Protein AF-A0A345HYT7-F1 (afdb_monomer_lite)

Structure (mmCIF, N/CA/C/O backbone):
data_AF-A0A345HYT7-F1
#
_entry.id   AF-A0A345HYT7-F1
#
loop_
_atom_site.group_PDB
_atom_site.id
_atom_site.type_symbol
_atom_site.label_atom_id
_atom_site.label_alt_id
_atom_site.label_comp_id
_atom_site.label_asym_id
_atom_site.label_entity_id
_atom_site.label_seq_id
_atom_site.pdbx_PDB_ins_code
_atom_site.Cartn_x
_atom_site.Cartn_y
_atom_site.Cartn_z
_atom_site.occupancy
_atom_site.B_iso_or_equiv
_atom_site.auth_seq_id
_atom_site.auth_comp_id
_atom_site.auth_asym_id
_atom_site.auth_atom_id
_atom_site.pdbx_PDB_model_num
ATOM 1 N N . MET A 1 1 ? -15.044 0.204 -13.301 1.00 95.31 1 MET A N 1
ATOM 2 C CA . MET A 1 1 ? -14.807 -0.965 -12.430 1.00 95.31 1 MET A CA 1
ATOM 3 C C . MET A 1 1 ? -15.277 -2.278 -13.053 1.00 95.31 1 MET A C 1
ATOM 5 O O . MET A 1 1 ? -14.409 -3.125 -13.195 1.00 95.31 1 MET A O 1
ATOM 9 N N . PRO A 1 2 ? -16.539 -2.472 -13.500 1.00 97.19 2 PRO A N 1
ATOM 10 C CA . PRO A 1 2 ? -16.932 -3.730 -14.156 1.00 97.19 2 PRO A CA 1
ATOM 11 C C . PRO A 1 2 ? -16.051 -4.083 -15.362 1.00 97.19 2 PRO A C 1
ATOM 13 O O . PRO A 1 2 ? -15.460 -5.154 -15.380 1.00 97.19 2 PRO A O 1
ATOM 16 N N . GLN A 1 3 ? -15.848 -3.124 -16.276 1.00 97.75 3 GLN A N 1
ATOM 17 C CA . GLN A 1 3 ? -14.935 -3.282 -17.414 1.00 97.75 3 GLN A CA 1
ATOM 18 C C . GLN A 1 3 ? -13.511 -3.654 -16.975 1.00 97.75 3 GLN A C 1
ATOM 20 O O . GLN A 1 3 ? -12.913 -4.546 -17.549 1.00 97.75 3 GLN A O 1
ATOM 25 N N . TRP A 1 4 ? -12.985 -3.036 -15.908 1.00 96.38 4 TRP A N 1
ATOM 26 C CA . TRP A 1 4 ? -11.648 -3.367 -15.397 1.00 96.38 4 TRP A CA 1
ATOM 27 C C . TRP A 1 4 ? -11.556 -4.836 -14.973 1.00 96.38 4 TRP A C 1
ATOM 29 O O . TRP A 1 4 ? -10.567 -5.495 -15.270 1.00 96.38 4 TRP A O 1
ATOM 39 N N . LYS A 1 5 ? -12.597 -5.360 -14.308 1.00 95.50 5 LYS A N 1
ATOM 40 C CA . LYS A 1 5 ? -12.654 -6.772 -13.917 1.00 95.50 5 LYS A CA 1
ATOM 41 C C . LYS A 1 5 ? -12.767 -7.692 -15.134 1.00 95.50 5 LYS A C 1
ATOM 43 O O . LYS A 1 5 ? -12.116 -8.731 -15.160 1.00 95.50 5 LYS A O 1
ATOM 48 N N . GLU A 1 6 ? -13.574 -7.318 -16.126 1.00 97.12 6 GLU A N 1
ATOM 49 C CA . GLU A 1 6 ? -13.705 -8.049 -17.396 1.00 97.12 6 GLU A CA 1
ATOM 50 C C . GLU A 1 6 ? -12.383 -8.091 -18.176 1.00 97.12 6 GLU A C 1
ATOM 52 O O . GLU A 1 6 ? -12.043 -9.129 -18.741 1.00 97.12 6 GLU A O 1
ATOM 57 N N . ASP A 1 7 ? -11.602 -7.011 -18.116 1.00 96.44 7 ASP A N 1
ATOM 58 C CA . ASP A 1 7 ? -10.271 -6.898 -18.725 1.00 96.44 7 ASP A CA 1
ATOM 59 C C . ASP A 1 7 ? -9.169 -7.607 -17.912 1.00 96.44 7 ASP A C 1
ATOM 61 O O . ASP A 1 7 ? -8.007 -7.629 -18.320 1.00 96.44 7 ASP A O 1
ATOM 65 N N . GLY A 1 8 ? -9.520 -8.220 -16.775 1.00 94.94 8 GLY A N 1
ATOM 66 C CA . GLY A 1 8 ? -8.617 -9.043 -15.971 1.00 94.94 8 GLY A CA 1
ATOM 67 C C . GLY A 1 8 ? -7.893 -8.315 -14.838 1.00 94.94 8 GLY A C 1
ATOM 68 O O . GLY A 1 8 ? -6.964 -8.880 -14.266 1.00 94.94 8 GLY A O 1
ATOM 69 N N . LEU A 1 9 ? -8.297 -7.091 -14.476 1.00 96.19 9 LEU A N 1
ATOM 70 C CA . LEU A 1 9 ? -7.781 -6.427 -13.279 1.00 96.19 9 LEU A CA 1
ATOM 71 C C . LEU A 1 9 ? -8.316 -7.123 -12.019 1.00 96.19 9 LEU A C 1
ATOM 73 O O . LEU A 1 9 ? -9.527 -7.248 -11.834 1.00 96.19 9 LEU A O 1
ATOM 77 N N . ASP A 1 10 ? -7.419 -7.534 -11.123 1.00 96.25 10 ASP A N 1
ATOM 78 C CA . ASP A 1 10 ? -7.789 -8.184 -9.858 1.00 96.25 10 ASP A CA 1
ATOM 79 C C . ASP A 1 10 ? -7.725 -7.258 -8.644 1.00 96.25 10 ASP A C 1
ATOM 81 O O . ASP A 1 10 ? -8.486 -7.446 -7.690 1.00 96.25 10 ASP A O 1
ATOM 85 N N . ALA A 1 11 ? -6.841 -6.261 -8.673 1.00 97.69 11 ALA A N 1
ATOM 86 C CA . ALA A 1 11 ? -6.605 -5.357 -7.560 1.00 97.69 11 ALA A CA 1
ATOM 87 C C . ALA A 1 11 ? -6.246 -3.943 -8.030 1.00 97.69 11 ALA A C 1
ATOM 89 O O . ALA A 1 11 ? -5.753 -3.765 -9.143 1.00 97.69 11 ALA A O 1
ATOM 90 N N . PHE A 1 12 ? -6.457 -2.951 -7.166 1.00 97.88 12 PHE A N 1
ATOM 91 C CA . PHE A 1 12 ? -5.951 -1.589 -7.343 1.00 97.88 12 PHE A CA 1
ATOM 92 C C . PHE A 1 12 ? -5.638 -0.941 -5.992 1.00 97.88 12 PHE A C 1
ATOM 94 O O . PHE A 1 12 ? -6.240 -1.290 -4.971 1.00 97.88 12 PHE A O 1
ATOM 101 N N . THR A 1 13 ? -4.718 0.022 -5.994 1.00 97.12 13 THR A N 1
ATOM 102 C CA . THR A 1 13 ? -4.409 0.835 -4.815 1.00 97.12 13 THR A CA 1
ATOM 103 C C . THR A 1 13 ? -5.327 2.050 -4.749 1.00 97.12 13 THR A C 1
ATOM 105 O O . THR A 1 13 ? -5.598 2.705 -5.757 1.00 97.12 13 THR A O 1
ATOM 108 N N . LEU A 1 14 ? -5.825 2.348 -3.553 1.00 97.12 14 LEU A N 1
ATOM 109 C CA . LEU A 1 14 ? -6.638 3.521 -3.262 1.00 97.12 14 LEU A CA 1
ATOM 110 C C . LEU A 1 14 ? -6.055 4.226 -2.040 1.00 97.12 14 LEU A C 1
ATOM 112 O O . LEU A 1 14 ? -6.037 3.656 -0.954 1.00 97.12 14 LEU A O 1
ATOM 116 N N . GLY A 1 15 ? -5.611 5.468 -2.210 1.00 96.12 15 GLY A N 1
ATOM 117 C CA . GLY A 1 15 ? -5.107 6.281 -1.107 1.00 96.12 15 GLY A CA 1
ATOM 118 C C . GLY A 1 15 ? -6.234 6.866 -0.253 1.00 96.12 15 GLY A C 1
ATOM 119 O O . GLY A 1 15 ? -7.186 7.455 -0.775 1.00 96.12 15 GLY A O 1
ATOM 120 N N . VAL A 1 16 ? -6.119 6.727 1.068 1.00 97.56 16 VAL A N 1
ATOM 121 C CA . VAL A 1 16 ? -6.886 7.507 2.045 1.00 97.56 16 VAL A CA 1
ATOM 122 C C . VAL A 1 16 ? -6.350 8.929 2.040 1.00 97.56 16 VAL A C 1
ATOM 124 O O . VAL A 1 16 ? -7.102 9.859 1.761 1.00 97.56 16 VAL A O 1
ATOM 127 N N . GLN A 1 17 ? -5.048 9.083 2.287 1.00 95.00 17 GLN A N 1
ATOM 128 C CA . GLN A 1 17 ? -4.304 10.266 1.871 1.00 95.00 17 GLN A CA 1
ATOM 129 C C . GLN A 1 17 ? -3.932 10.138 0.399 1.00 95.00 17 GLN A C 1
ATOM 131 O O . GLN A 1 17 ? -3.780 9.032 -0.111 1.00 95.00 17 GLN A O 1
ATOM 136 N N . GLY A 1 18 ? -3.771 11.263 -0.289 1.00 87.31 18 GLY A N 1
ATOM 137 C CA . GLY A 1 18 ? -3.299 11.241 -1.669 1.00 87.31 18 GLY A CA 1
ATOM 138 C C . GLY A 1 18 ? -2.118 12.163 -1.917 1.00 87.31 18 GLY A C 1
ATOM 139 O O . GLY A 1 18 ? -1.804 13.052 -1.124 1.00 87.31 18 GLY A O 1
ATOM 140 N N . GLY A 1 19 ? -1.474 11.921 -3.052 1.00 85.69 19 GLY A N 1
ATOM 141 C CA . GLY A 1 19 ? -0.317 12.666 -3.516 1.00 85.69 19 GLY A CA 1
ATOM 142 C C . GLY A 1 19 ? -0.646 13.755 -4.524 1.00 85.69 19 GLY A C 1
ATOM 143 O O . GLY A 1 19 ? -1.746 14.318 -4.558 1.00 85.69 19 GLY A O 1
ATOM 144 N N . SER A 1 20 ? 0.349 14.026 -5.361 1.00 86.81 20 SER A N 1
ATOM 145 C CA . SER A 1 20 ? 0.274 15.043 -6.398 1.00 86.81 20 SER A CA 1
ATOM 146 C C . SER A 1 20 ? -0.738 14.648 -7.473 1.00 86.81 20 SER A C 1
ATOM 148 O O . SER A 1 20 ? -0.670 13.536 -7.998 1.00 86.81 20 SER A O 1
ATOM 150 N N . PRO A 1 21 ? -1.630 15.563 -7.888 1.00 84.94 21 PRO A N 1
ATOM 151 C CA . PRO A 1 21 ? -2.487 15.347 -9.049 1.00 84.94 21 PRO A CA 1
ATOM 152 C C . PRO A 1 21 ? -1.722 15.455 -10.383 1.00 84.94 21 PRO A C 1
ATOM 154 O O . PRO A 1 21 ? -2.334 15.351 -11.441 1.00 84.94 21 PRO A O 1
ATOM 157 N N . GLN A 1 22 ? -0.411 15.721 -10.348 1.00 84.44 22 GLN A N 1
ATOM 158 C CA . GLN A 1 22 ? 0.449 15.939 -11.515 1.00 84.44 22 GLN A CA 1
ATOM 159 C C . GLN A 1 22 ? 1.437 14.783 -11.754 1.00 84.44 22 GLN A C 1
ATOM 161 O O . GLN A 1 22 ? 2.402 14.956 -12.495 1.00 84.44 22 GLN A O 1
ATOM 166 N N . GLY A 1 23 ? 1.236 13.632 -11.108 1.00 84.12 23 GLY A N 1
ATOM 167 C CA . GLY A 1 23 ? 2.180 12.518 -11.164 1.00 84.12 23 GLY A CA 1
ATOM 168 C C . GLY A 1 23 ? 3.431 12.790 -10.334 1.00 84.12 23 GLY A C 1
ATOM 169 O O . GLY A 1 23 ? 3.356 13.383 -9.253 1.00 84.12 23 GLY A O 1
ATOM 170 N N . TYR A 1 24 ? 4.600 12.384 -10.836 1.00 84.81 24 TYR A N 1
ATOM 171 C CA . TYR A 1 24 ? 5.872 12.601 -10.143 1.00 84.81 24 TYR A CA 1
ATOM 172 C C . TYR A 1 24 ? 6.107 14.087 -9.855 1.00 84.81 24 TYR A C 1
ATOM 174 O O . TYR A 1 24 ? 6.236 14.910 -10.759 1.00 84.81 24 TYR A O 1
ATOM 182 N N . SER A 1 25 ? 6.160 14.440 -8.572 1.00 83.00 25 SER A N 1
ATOM 183 C CA . SER A 1 25 ? 6.310 15.821 -8.110 1.00 83.00 25 SER A CA 1
ATOM 184 C C . SER A 1 25 ? 7.269 15.887 -6.933 1.00 83.00 25 SER A C 1
ATOM 186 O O . SER A 1 25 ? 7.184 15.077 -6.013 1.00 83.00 25 SER A O 1
ATOM 188 N N . VAL A 1 26 ? 8.166 16.874 -6.966 1.00 79.19 26 VAL A N 1
ATOM 189 C CA . VAL A 1 26 ? 9.104 17.142 -5.864 1.00 79.19 26 VAL A CA 1
ATOM 190 C C . VAL A 1 26 ? 8.383 17.834 -4.709 1.00 79.19 26 VAL A C 1
ATOM 192 O O . VAL A 1 26 ? 8.520 17.432 -3.559 1.00 79.19 26 VAL A O 1
ATOM 195 N N . GLU A 1 27 ? 7.586 18.854 -5.025 1.00 81.75 27 GLU A N 1
ATOM 196 C CA . GLU A 1 27 ? 6.800 19.608 -4.050 1.00 81.75 27 GLU A CA 1
ATOM 197 C C . GLU A 1 27 ? 5.388 19.027 -3.932 1.00 81.75 27 GLU A C 1
ATOM 199 O O . GLU A 1 27 ? 4.783 18.641 -4.931 1.00 81.75 27 GLU A O 1
ATOM 204 N N . GLN A 1 28 ? 4.845 19.005 -2.713 1.00 85.88 28 GLN A N 1
ATOM 205 C CA . GLN A 1 28 ? 3.499 18.497 -2.410 1.00 85.88 28 GLN A CA 1
ATOM 206 C C . GLN A 1 28 ? 2.669 19.548 -1.640 1.00 85.88 28 GLN A C 1
ATOM 208 O O . GLN A 1 28 ? 2.291 19.319 -0.489 1.00 85.88 28 GLN A O 1
ATOM 213 N N . PRO A 1 29 ? 2.382 20.730 -2.226 1.00 88.00 29 PRO A N 1
ATOM 214 C CA . PRO A 1 29 ? 1.645 21.793 -1.534 1.00 88.00 29 PRO A CA 1
ATOM 215 C C . PRO A 1 29 ? 0.157 21.469 -1.329 1.00 88.00 29 PRO A C 1
ATOM 217 O O . PRO A 1 29 ? -0.520 22.148 -0.556 1.00 88.00 29 PRO A O 1
ATOM 220 N N . TRP A 1 30 ? -0.374 20.464 -2.030 1.00 90.00 30 TRP A N 1
ATOM 221 C CA . TRP A 1 30 ? -1.788 20.108 -1.977 1.00 90.00 30 TRP A CA 1
ATOM 222 C C . TRP A 1 30 ? -2.175 19.535 -0.616 1.00 90.00 30 TRP A C 1
ATOM 224 O O . TRP A 1 30 ? -1.443 18.743 -0.021 1.00 90.00 30 TRP A O 1
ATOM 234 N N . ASP A 1 31 ? -3.349 19.939 -0.134 1.00 90.00 31 ASP A N 1
ATOM 235 C CA . ASP A 1 31 ? -3.969 19.347 1.045 1.00 90.00 31 ASP A CA 1
ATOM 236 C C . ASP A 1 31 ? -4.891 18.203 0.625 1.00 90.00 31 ASP A C 1
ATOM 238 O O . ASP A 1 31 ? -5.985 18.413 0.096 1.00 90.00 31 ASP A O 1
ATOM 242 N N . ASN A 1 32 ? -4.404 16.988 0.850 1.00 88.75 32 ASN A N 1
ATOM 243 C CA . ASN A 1 32 ? -5.095 15.739 0.575 1.00 88.75 32 ASN A CA 1
ATOM 244 C C . ASN A 1 32 ? -4.990 14.821 1.806 1.00 88.75 32 ASN A C 1
ATOM 246 O O . ASN A 1 32 ? -4.622 13.649 1.721 1.00 88.75 32 ASN A O 1
ATOM 250 N N . ALA A 1 33 ? -5.217 15.410 2.987 1.00 78.75 33 ALA A N 1
ATOM 251 C CA . ALA A 1 33 ? -4.783 14.832 4.254 1.00 78.75 33 ALA A CA 1
ATOM 252 C C . ALA A 1 33 ? -5.742 13.816 4.876 1.00 78.75 33 ALA A C 1
ATOM 254 O O . ALA A 1 33 ? -5.307 13.106 5.782 1.00 78.75 33 ALA A O 1
ATOM 255 N N . ALA A 1 34 ? -7.007 13.765 4.429 1.00 93.56 34 ALA A N 1
ATOM 256 C CA . ALA A 1 34 ? -8.120 12.896 4.862 1.00 93.56 34 ALA A CA 1
ATOM 257 C C . ALA A 1 34 ? -8.457 12.827 6.368 1.00 93.56 34 ALA A C 1
ATOM 259 O O . ALA A 1 34 ? -9.578 12.459 6.736 1.00 93.56 34 ALA A O 1
ATOM 260 N N . PHE A 1 35 ? -7.535 13.232 7.234 1.00 98.00 35 PHE A N 1
ATOM 261 C CA . PHE A 1 35 ? -7.565 13.168 8.681 1.00 98.00 35 PHE A CA 1
ATOM 262 C C . PHE A 1 35 ? -7.510 14.573 9.284 1.00 98.00 35 PHE A C 1
ATOM 264 O O . PHE A 1 35 ? -6.909 15.489 8.722 1.00 98.00 35 PHE A O 1
ATOM 271 N N . THR A 1 36 ? -8.093 14.744 10.469 1.00 97.88 36 THR A N 1
ATOM 272 C CA . THR A 1 36 ? -7.807 15.919 11.306 1.00 97.88 36 THR A CA 1
ATOM 273 C C . THR A 1 36 ? -6.382 15.839 11.873 1.00 97.88 36 THR A C 1
ATOM 275 O O . THR A 1 36 ? -5.795 14.753 11.880 1.00 97.88 36 THR A O 1
ATOM 278 N N . PRO A 1 37 ? -5.824 16.930 12.434 1.00 98.12 37 PRO A N 1
ATOM 279 C CA . PRO A 1 37 ? -4.513 16.884 13.091 1.00 98.12 37 PRO A CA 1
ATOM 280 C C . PRO A 1 37 ? -4.404 15.844 14.217 1.00 98.12 37 PRO A C 1
ATOM 282 O O . PRO A 1 37 ? -3.316 15.362 14.517 1.00 98.12 37 PRO A O 1
ATOM 285 N N . GLU A 1 38 ? -5.526 15.478 14.839 1.00 98.56 38 GLU A N 1
ATOM 286 C CA . GLU A 1 38 ? -5.640 14.436 15.865 1.00 98.56 38 GLU A CA 1
ATOM 287 C C . GLU A 1 38 ? -5.826 13.023 15.290 1.00 98.56 38 GLU A C 1
ATOM 289 O O . GLU A 1 38 ? -6.064 12.094 16.060 1.00 98.56 38 GLU A O 1
ATOM 294 N N . GLY A 1 39 ? -5.779 12.850 13.967 1.00 98.31 39 GLY A N 1
ATOM 295 C CA . GLY A 1 39 ? -5.904 11.555 13.301 1.00 98.31 39 GLY A CA 1
ATOM 296 C C . GLY A 1 39 ? -7.336 11.057 13.107 1.00 98.31 39 GLY A C 1
ATOM 297 O O . GLY A 1 39 ? -7.534 9.872 12.864 1.00 98.31 39 GLY A O 1
ATOM 298 N N . ALA A 1 40 ? -8.359 11.907 13.237 1.00 98.50 40 ALA A N 1
ATOM 299 C CA . ALA A 1 40 ? -9.736 11.482 12.977 1.00 98.50 40 ALA A CA 1
ATOM 300 C C . ALA A 1 40 ? -10.022 11.464 11.468 1.00 98.50 40 ALA A C 1
ATOM 302 O O . ALA A 1 40 ? -9.857 12.493 10.818 1.00 98.50 40 ALA A O 1
ATOM 303 N N . LEU A 1 41 ? -10.484 10.334 10.915 1.00 98.00 41 LEU A N 1
ATOM 304 C CA . LEU A 1 41 ? -10.889 10.248 9.504 1.00 98.00 41 LEU A CA 1
ATOM 305 C C . LEU A 1 41 ? -12.113 11.136 9.253 1.00 98.00 41 LEU A C 1
ATOM 307 O O . LEU A 1 41 ? -13.155 10.969 9.891 1.00 98.00 41 LEU A O 1
ATOM 311 N N . THR A 1 42 ? -11.996 12.070 8.314 1.00 96.69 42 THR A N 1
ATOM 312 C CA . THR A 1 42 ? -13.069 13.021 8.002 1.00 96.69 42 THR A CA 1
ATOM 313 C C . THR A 1 42 ? -14.242 12.340 7.289 1.00 96.69 42 THR A C 1
ATOM 315 O O . THR A 1 42 ? -14.058 11.435 6.472 1.00 96.69 42 THR A O 1
ATOM 318 N N . ALA A 1 43 ? -15.469 12.791 7.574 1.00 96.06 43 ALA A N 1
ATOM 319 C CA . ALA A 1 43 ? -16.684 12.219 6.987 1.00 96.06 43 ALA A CA 1
ATOM 320 C C . ALA A 1 43 ? -16.700 12.325 5.453 1.00 96.06 43 ALA A C 1
ATOM 322 O O . ALA A 1 43 ? -17.005 11.351 4.776 1.00 96.06 43 ALA A O 1
AT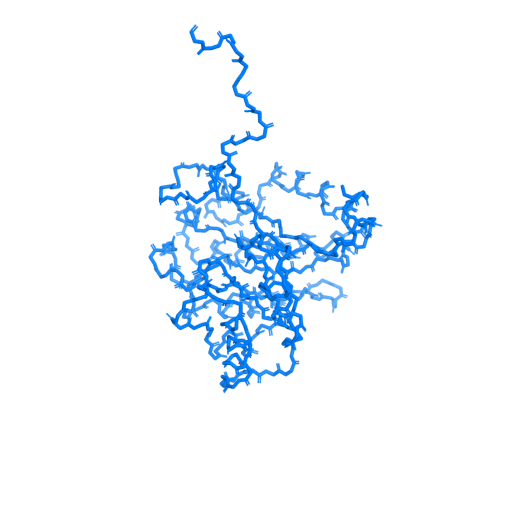OM 323 N N . ALA A 1 44 ? -16.276 13.467 4.902 1.00 93.94 44 ALA A N 1
ATOM 324 C CA . ALA A 1 44 ? -16.255 13.688 3.457 1.00 93.94 44 ALA A CA 1
ATOM 325 C C . ALA A 1 44 ? -15.338 12.699 2.709 1.00 93.94 44 ALA A C 1
ATOM 327 O O . ALA A 1 44 ? -15.718 12.182 1.658 1.00 93.94 44 ALA A O 1
ATOM 328 N N . TYR A 1 45 ? -14.149 12.399 3.251 1.00 94.31 45 TYR A N 1
ATOM 329 C CA . TYR A 1 45 ? -13.266 11.386 2.662 1.00 94.31 45 TYR A CA 1
ATOM 330 C C . TYR A 1 45 ? -13.850 9.987 2.817 1.00 94.31 45 TYR A C 1
ATOM 332 O O . TYR A 1 45 ? -13.876 9.232 1.848 1.00 94.31 45 TYR A O 1
ATOM 340 N N . ARG A 1 46 ? -14.382 9.664 4.002 1.00 95.50 46 ARG A N 1
ATOM 341 C CA . ARG A 1 46 ? -15.031 8.375 4.261 1.00 95.50 46 ARG A CA 1
ATOM 342 C C . ARG A 1 46 ? -16.142 8.092 3.246 1.00 95.50 46 ARG A C 1
ATOM 344 O O . ARG A 1 46 ? -16.082 7.076 2.568 1.00 95.50 46 ARG A O 1
ATOM 351 N N . GLU A 1 47 ? -17.087 9.015 3.078 1.00 96.44 47 GLU A N 1
ATOM 352 C CA . GLU A 1 47 ? -18.225 8.874 2.155 1.00 96.44 47 GLU A CA 1
ATOM 353 C C . GLU A 1 47 ? -17.799 8.763 0.683 1.00 96.44 47 GLU A C 1
ATOM 355 O O . GLU A 1 47 ? -18.457 8.096 -0.119 1.00 96.44 47 GLU A O 1
ATOM 360 N N . ARG A 1 48 ? -16.706 9.432 0.293 1.00 96.06 48 ARG A N 1
ATOM 361 C CA . ARG A 1 48 ? -16.167 9.335 -1.070 1.00 96.06 48 ARG A CA 1
ATOM 362 C C . ARG A 1 48 ? -15.532 7.969 -1.322 1.00 96.06 48 ARG A C 1
ATOM 364 O O . ARG A 1 48 ? -15.798 7.371 -2.362 1.00 96.06 48 ARG A O 1
ATOM 371 N N . LEU A 1 49 ? -14.687 7.511 -0.401 1.00 97.69 49 LEU A N 1
ATOM 372 C CA . LEU A 1 49 ? -13.959 6.249 -0.520 1.00 97.69 49 LEU A CA 1
ATOM 373 C C . LEU A 1 49 ? -14.906 5.046 -0.405 1.00 97.69 49 LEU A C 1
ATOM 375 O O . LEU A 1 49 ? -14.748 4.083 -1.149 1.00 97.69 49 LEU A O 1
ATOM 379 N N . GLU A 1 50 ? -15.932 5.135 0.446 1.00 98.00 50 GLU A N 1
ATOM 380 C CA . GLU A 1 50 ? -16.965 4.108 0.634 1.00 98.00 50 GLU A CA 1
ATOM 381 C C . GLU A 1 50 ? -17.594 3.671 -0.689 1.00 98.00 50 GLU A C 1
ATOM 383 O O . GLU A 1 50 ? -17.606 2.485 -0.994 1.00 98.00 50 GLU A O 1
ATOM 388 N N . LYS A 1 51 ? -17.984 4.620 -1.547 1.00 98.19 51 LYS A N 1
ATOM 389 C CA . LYS A 1 51 ? -18.583 4.321 -2.861 1.00 98.19 51 LYS A CA 1
ATOM 390 C C . LYS A 1 51 ? -17.677 3.479 -3.761 1.00 98.19 51 LYS A C 1
ATOM 392 O O . LYS A 1 51 ? -18.164 2.680 -4.555 1.00 98.19 51 LYS A O 1
ATOM 397 N N . ILE A 1 52 ? -16.365 3.700 -3.677 1.00 98.38 52 ILE A N 1
ATOM 398 C CA . ILE A 1 52 ? -15.375 2.980 -4.483 1.00 98.38 52 ILE A CA 1
ATOM 399 C C . ILE A 1 52 ? -15.174 1.580 -3.904 1.00 98.38 52 ILE A C 1
ATOM 401 O O . ILE A 1 52 ? -15.198 0.600 -4.646 1.00 98.38 52 ILE A O 1
ATOM 405 N N . ILE A 1 53 ? -15.008 1.486 -2.582 1.00 98.62 53 ILE A N 1
ATOM 406 C CA . ILE A 1 53 ? -14.731 0.221 -1.899 1.00 98.62 53 ILE A CA 1
ATOM 407 C C . ILE A 1 53 ? -15.954 -0.705 -1.932 1.00 98.62 53 ILE A C 1
ATOM 409 O O . ILE A 1 53 ? -15.790 -1.893 -2.181 1.00 98.62 53 ILE A O 1
ATOM 413 N N . GLU A 1 54 ? -17.172 -0.185 -1.753 1.00 98.31 54 GLU A N 1
ATOM 414 C CA . GLU A 1 54 ? -18.409 -0.973 -1.846 1.00 98.31 54 GLU A CA 1
ATOM 415 C C . GLU A 1 54 ? -18.578 -1.615 -3.224 1.00 98.31 54 GLU A C 1
ATOM 417 O O . GLU A 1 54 ? -18.902 -2.799 -3.323 1.00 98.31 54 GLU A O 1
ATOM 422 N N . GLU A 1 55 ? -18.335 -0.857 -4.295 1.00 98.19 55 G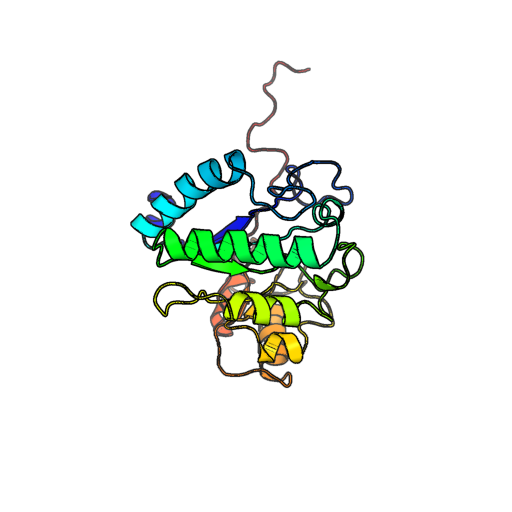LU A N 1
ATOM 423 C CA . GLU A 1 55 ? -18.446 -1.390 -5.651 1.00 98.19 55 GLU A CA 1
ATOM 424 C C . GLU A 1 55 ? -17.314 -2.375 -5.969 1.00 98.19 55 GLU A C 1
ATOM 426 O O . GLU A 1 55 ? -17.558 -3.404 -6.601 1.00 98.19 55 GLU A O 1
ATOM 431 N N . ALA A 1 56 ? -16.092 -2.110 -5.497 1.00 98.50 56 ALA A N 1
ATOM 432 C CA . ALA A 1 56 ? -14.981 -3.048 -5.623 1.00 98.50 56 ALA A CA 1
ATOM 433 C C . ALA A 1 56 ? -15.277 -4.372 -4.898 1.00 98.50 56 ALA A C 1
ATOM 435 O O . ALA A 1 56 ? -15.142 -5.439 -5.498 1.00 98.50 56 ALA A O 1
ATOM 436 N N . ASP A 1 57 ? -15.769 -4.310 -3.658 1.00 98.06 57 ASP A N 1
ATOM 437 C CA . ASP A 1 57 ? -16.137 -5.482 -2.861 1.00 98.06 57 ASP A CA 1
ATOM 438 C C . ASP A 1 57 ? -17.267 -6.279 -3.529 1.00 98.06 57 ASP A C 1
ATOM 440 O O . ASP A 1 57 ? -17.158 -7.497 -3.673 1.00 98.06 57 ASP A O 1
ATOM 444 N N . ARG A 1 58 ? -18.301 -5.598 -4.052 1.00 97.62 58 ARG A N 1
ATOM 445 C CA . ARG A 1 58 ? -19.395 -6.228 -4.814 1.00 97.62 58 ARG A CA 1
ATOM 446 C C . ARG A 1 58 ? -18.896 -6.979 -6.054 1.00 97.62 58 ARG A C 1
ATOM 448 O O . ARG A 1 58 ? -19.475 -8.000 -6.425 1.00 97.62 58 ARG A O 1
ATOM 455 N N . LEU A 1 59 ? -17.860 -6.461 -6.712 1.00 97.94 59 LEU A N 1
ATOM 456 C CA . LEU A 1 59 ? -17.250 -7.048 -7.909 1.00 97.94 59 LEU A CA 1
ATOM 457 C C . LEU A 1 59 ? -16.151 -8.079 -7.595 1.00 97.94 59 LEU A C 1
ATOM 459 O O . LEU A 1 59 ? -15.650 -8.723 -8.518 1.00 97.94 59 LEU A O 1
ATOM 463 N N . GLY A 1 60 ? -15.759 -8.240 -6.327 1.00 97.38 60 GLY A N 1
ATOM 464 C CA . GLY A 1 60 ? -14.624 -9.077 -5.937 1.00 97.38 60 GLY A CA 1
ATOM 465 C C . GLY A 1 60 ? -13.268 -8.523 -6.396 1.00 97.38 60 GLY A C 1
ATOM 466 O O . GLY A 1 60 ? -12.337 -9.299 -6.622 1.00 97.38 60 GLY A O 1
ATOM 467 N N . LEU A 1 61 ? -13.165 -7.204 -6.586 1.00 98.38 61 LEU A N 1
ATOM 468 C CA . LEU A 1 61 ? -11.902 -6.497 -6.801 1.00 98.38 61 LEU A CA 1
ATOM 469 C C . LEU A 1 61 ? -11.234 -6.233 -5.452 1.00 98.38 61 LEU A C 1
ATOM 471 O O . LEU A 1 61 ? -11.883 -5.770 -4.514 1.00 98.38 61 LEU A O 1
ATOM 475 N N . VAL A 1 62 ? -9.933 -6.498 -5.361 1.00 98.56 62 VAL A N 1
ATOM 476 C CA . VAL A 1 62 ? -9.159 -6.235 -4.146 1.00 98.56 62 VAL A CA 1
ATOM 477 C C . VAL A 1 62 ? -8.723 -4.772 -4.107 1.00 98.56 62 VAL A C 1
ATOM 479 O O . VAL A 1 62 ? -8.041 -4.292 -5.009 1.00 98.56 62 VAL A O 1
ATOM 482 N N . VAL A 1 63 ? -9.072 -4.066 -3.036 1.00 98.75 63 VAL A N 1
ATOM 483 C CA . VAL A 1 63 ? -8.576 -2.713 -2.764 1.00 98.75 63 VAL A CA 1
ATOM 484 C C . VAL A 1 63 ? -7.372 -2.804 -1.834 1.00 98.75 63 VAL A C 1
ATOM 486 O O . VAL A 1 63 ? -7.494 -3.309 -0.717 1.00 98.75 63 VAL A O 1
ATOM 489 N N . ILE A 1 64 ? -6.222 -2.297 -2.270 1.00 98.75 64 ILE A N 1
ATOM 490 C CA . ILE A 1 64 ? -5.071 -2.033 -1.400 1.00 98.75 64 ILE A CA 1
ATOM 491 C C . ILE A 1 64 ? -5.258 -0.607 -0.883 1.00 98.75 64 ILE A C 1
ATOM 493 O O . ILE A 1 64 ? -5.060 0.362 -1.611 1.00 98.75 64 ILE A O 1
ATOM 497 N N . LEU A 1 65 ? -5.767 -0.476 0.339 1.00 98.69 65 LEU A N 1
ATOM 498 C CA . LEU A 1 65 ? -6.085 0.818 0.929 1.00 98.69 65 LEU A CA 1
ATOM 499 C C . LEU A 1 65 ? -4.828 1.384 1.603 1.00 98.69 65 LEU A C 1
ATOM 501 O O . LEU A 1 65 ? -4.477 0.949 2.703 1.00 98.69 65 LEU A O 1
ATOM 505 N N . ASP A 1 66 ? -4.169 2.326 0.928 1.00 98.12 66 ASP A N 1
ATOM 506 C CA . ASP A 1 66 ? -2.987 3.045 1.418 1.00 98.12 66 ASP A CA 1
ATOM 507 C C . ASP A 1 66 ? -3.400 4.157 2.385 1.00 98.12 66 ASP A C 1
ATOM 509 O O . ASP A 1 66 ? -4.235 5.003 2.063 1.00 98.12 66 ASP A O 1
ATOM 513 N N . ILE A 1 67 ? -2.872 4.139 3.609 1.00 98.50 67 ILE A N 1
ATOM 514 C CA . ILE A 1 67 ? -3.306 5.062 4.663 1.00 98.50 67 ILE A CA 1
ATOM 515 C C . ILE A 1 67 ? -2.549 6.388 4.590 1.00 98.50 67 ILE A C 1
ATOM 517 O O . ILE A 1 67 ? -3.187 7.444 4.676 1.00 98.50 67 ILE A O 1
ATOM 521 N N . PHE A 1 68 ? -1.217 6.349 4.482 1.00 97.75 68 PHE A N 1
ATOM 522 C CA . PHE A 1 68 ? -0.379 7.542 4.577 1.00 97.75 68 PHE A CA 1
ATOM 523 C C . PHE A 1 68 ? 0.453 7.789 3.331 1.00 97.75 68 PHE A C 1
ATOM 525 O O . PHE A 1 68 ? 1.312 6.992 2.963 1.00 97.75 68 PHE A O 1
ATOM 532 N N . TYR A 1 69 ? 0.336 9.004 2.810 1.00 94.81 69 TYR A N 1
ATOM 533 C CA . TYR A 1 69 ? 1.112 9.456 1.669 1.00 94.81 69 TYR A CA 1
ATOM 534 C C . TYR A 1 69 ? 2.137 10.510 2.100 1.00 94.81 69 TYR A C 1
ATOM 536 O O . TYR A 1 69 ? 1.857 11.388 2.930 1.00 94.81 69 TYR A O 1
ATOM 544 N N . HIS A 1 70 ? 3.349 10.435 1.558 1.00 90.81 70 HIS A N 1
ATOM 545 C CA . HIS A 1 70 ? 4.391 11.401 1.880 1.00 90.81 70 HIS A CA 1
ATOM 546 C C . HIS A 1 70 ? 4.001 12.826 1.453 1.00 90.81 70 HIS A C 1
ATOM 548 O O . HIS A 1 70 ? 3.335 13.046 0.445 1.00 90.81 70 HIS A O 1
ATOM 554 N N . GLY A 1 71 ? 4.382 13.832 2.242 1.00 90.38 71 GLY A N 1
ATOM 555 C CA . GLY A 1 71 ? 3.911 15.207 2.031 1.00 90.38 71 GLY A CA 1
ATOM 556 C C . GLY A 1 71 ? 2.513 15.491 2.598 1.00 90.38 71 GLY A C 1
ATOM 557 O O . GLY A 1 71 ? 2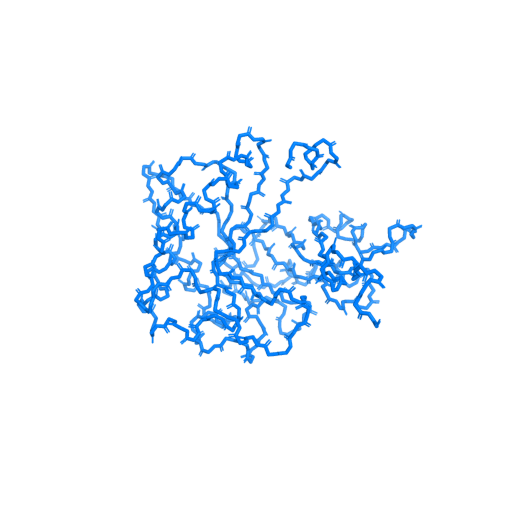.099 16.649 2.613 1.00 90.38 71 GLY A O 1
ATOM 558 N N . GLN A 1 72 ? 1.811 14.491 3.144 1.00 94.00 72 GLN A N 1
ATOM 559 C CA . GLN A 1 72 ? 0.576 14.687 3.916 1.00 94.00 72 GLN A CA 1
ATOM 560 C C . GLN A 1 72 ? 0.773 14.483 5.426 1.00 94.00 72 GLN A C 1
ATOM 562 O O . GLN A 1 72 ? 0.075 15.105 6.229 1.00 94.00 72 GLN A O 1
ATOM 567 N N . ASP A 1 73 ? 1.754 13.672 5.827 1.00 93.88 73 ASP A N 1
ATOM 568 C CA . ASP A 1 73 ? 1.979 13.244 7.213 1.00 93.88 73 ASP A CA 1
ATOM 569 C C . ASP A 1 73 ? 2.264 14.392 8.196 1.00 93.88 73 ASP A C 1
ATOM 571 O O . ASP A 1 73 ? 1.826 14.337 9.343 1.00 93.88 73 ASP A O 1
ATOM 575 N N . HIS A 1 74 ? 2.919 15.467 7.748 1.00 93.62 74 HIS A N 1
ATOM 576 C CA . HIS A 1 74 ? 3.229 16.640 8.579 1.00 93.62 74 HIS A CA 1
ATOM 577 C C . HIS A 1 74 ? 1.990 17.358 9.145 1.00 93.62 74 HIS A C 1
ATOM 579 O O . HIS A 1 74 ? 2.109 18.188 10.047 1.00 93.62 74 HIS A O 1
ATOM 585 N N . ARG A 1 75 ? 0.797 17.060 8.616 1.00 95.50 75 ARG A N 1
ATOM 586 C CA . ARG A 1 75 ? -0.482 17.590 9.109 1.00 95.50 75 ARG A CA 1
ATOM 587 C C . ARG A 1 75 ? -0.993 16.839 10.340 1.00 95.50 75 ARG A C 1
ATOM 589 O O . ARG A 1 75 ? -1.806 17.387 11.085 1.00 95.50 75 ARG A O 1
ATOM 596 N N . LEU A 1 76 ? -0.520 15.614 10.575 1.00 97.69 76 LEU A N 1
ATOM 597 C CA . LEU A 1 76 ? -0.776 14.873 11.808 1.00 97.69 76 LEU A CA 1
ATOM 598 C C . LEU A 1 76 ? 0.117 15.428 12.917 1.00 97.69 76 LEU A C 1
ATOM 600 O O . LEU A 1 76 ? 1.315 15.631 12.724 1.00 97.69 76 LEU A O 1
ATOM 604 N N . ARG A 1 77 ? -0.470 15.668 14.090 1.00 98.31 77 ARG A N 1
ATOM 605 C CA . ARG A 1 77 ? 0.212 16.339 15.202 1.00 98.31 77 ARG A CA 1
ATOM 606 C C . ARG A 1 77 ? 1.386 15.531 15.747 1.00 98.31 77 ARG A C 1
ATOM 608 O O . ARG A 1 77 ? 2.431 16.099 16.047 1.00 98.31 77 ARG A O 1
ATOM 615 N N . ASP A 1 78 ? 1.176 14.237 15.958 1.00 98.56 78 ASP A N 1
ATOM 616 C CA . ASP A 1 78 ? 2.064 13.385 16.741 1.00 98.56 78 ASP A CA 1
ATOM 617 C C . ASP A 1 78 ? 1.802 11.886 16.495 1.00 98.56 78 ASP A C 1
ATOM 619 O O . ASP A 1 78 ? 0.889 11.487 15.769 1.00 98.56 78 ASP A O 1
ATOM 623 N N . GLU A 1 79 ? 2.619 11.027 17.113 1.00 98.62 79 GLU A N 1
ATOM 624 C CA . GLU A 1 79 ? 2.465 9.570 17.024 1.00 98.62 79 GLU A CA 1
ATOM 625 C C . GLU A 1 79 ? 1.087 9.057 17.501 1.00 98.62 79 GLU A C 1
ATOM 627 O O . GLU A 1 79 ? 0.537 8.163 16.847 1.00 98.62 79 GLU A O 1
ATOM 632 N N . PRO A 1 80 ? 0.477 9.584 18.586 1.00 98.81 80 PRO A N 1
ATOM 633 C CA . PRO A 1 80 ? -0.912 9.277 18.925 1.00 98.81 80 PRO A CA 1
ATOM 634 C C . PRO A 1 80 ? -1.908 9.556 17.793 1.00 98.81 80 PRO A C 1
ATOM 636 O O . PRO A 1 80 ? -2.770 8.710 17.540 1.00 98.81 80 PRO A O 1
ATOM 639 N N . ALA A 1 81 ? -1.784 10.685 17.087 1.00 98.75 81 ALA A N 1
ATOM 640 C CA . ALA A 1 81 ? -2.624 10.989 15.929 1.00 98.75 81 ALA A CA 1
ATOM 641 C C . ALA A 1 81 ? -2.435 9.962 14.797 1.00 98.75 81 ALA A C 1
ATOM 643 O O . ALA A 1 81 ? -3.420 9.468 14.250 1.00 98.75 81 ALA A O 1
ATOM 644 N N . ILE A 1 82 ? -1.195 9.559 14.504 1.00 98.75 82 ILE A N 1
ATOM 645 C CA . ILE A 1 82 ? -0.886 8.522 13.498 1.00 98.75 82 ILE A CA 1
ATOM 646 C C . ILE A 1 82 ? -1.551 7.186 13.861 1.00 98.75 82 ILE A C 1
ATOM 648 O O . ILE A 1 82 ? -2.251 6.579 13.048 1.00 98.75 82 ILE A O 1
ATOM 652 N N . ARG A 1 83 ? -1.387 6.728 15.108 1.00 98.88 83 ARG A N 1
ATOM 653 C CA . ARG A 1 83 ? -1.998 5.469 15.571 1.00 98.88 83 ARG A CA 1
ATOM 654 C C . ARG A 1 83 ? -3.521 5.545 15.562 1.00 98.88 83 ARG A C 1
ATOM 656 O O . ARG A 1 83 ? -4.174 4.552 15.241 1.00 98.88 83 ARG A O 1
ATOM 663 N N . ARG A 1 84 ? -4.094 6.707 15.889 1.00 98.81 84 ARG A N 1
ATOM 664 C CA . ARG A 1 84 ? -5.539 6.929 15.803 1.00 98.81 84 ARG A CA 1
ATOM 665 C C . ARG A 1 84 ? -6.038 6.856 14.363 1.00 98.81 84 ARG A C 1
ATOM 667 O O . ARG A 1 84 ? -7.033 6.173 14.148 1.00 98.81 84 ARG A O 1
ATOM 674 N N . ALA A 1 85 ? -5.349 7.468 13.403 1.00 98.81 85 ALA A N 1
ATOM 675 C CA . ALA A 1 85 ? -5.719 7.408 11.989 1.00 98.81 85 ALA A CA 1
ATOM 676 C C . ALA A 1 85 ? -5.797 5.960 11.475 1.00 98.81 85 ALA A C 1
ATOM 678 O O . ALA A 1 85 ? -6.814 5.571 10.899 1.00 98.81 85 ALA A O 1
ATOM 679 N N . ILE A 1 86 ? -4.797 5.128 11.794 1.00 98.88 86 ILE A N 1
ATOM 680 C CA . ILE A 1 86 ? -4.836 3.684 11.497 1.00 98.88 86 ILE A CA 1
ATOM 681 C C . ILE A 1 86 ? -6.043 3.021 12.168 1.00 98.88 86 ILE A C 1
ATOM 683 O O . ILE A 1 86 ? -6.774 2.270 11.523 1.00 98.88 86 ILE A O 1
ATOM 687 N N . THR A 1 87 ? -6.289 3.312 13.450 1.00 98.88 87 THR A N 1
ATOM 688 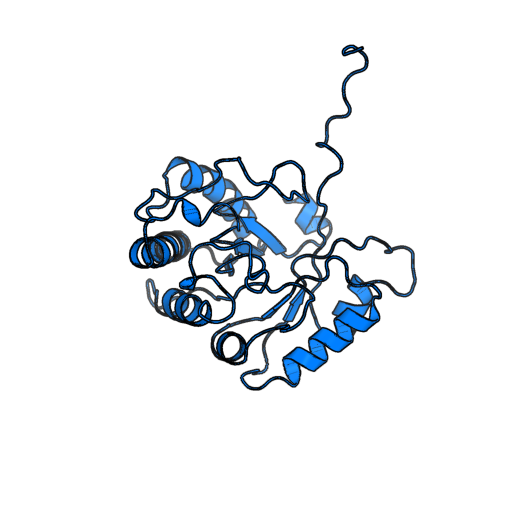C CA . THR A 1 87 ? -7.431 2.743 14.175 1.00 98.88 87 THR A CA 1
ATOM 689 C C . THR A 1 87 ? -8.768 3.085 13.525 1.00 98.88 87 THR A C 1
ATOM 691 O O . THR A 1 87 ? -9.599 2.196 13.340 1.00 98.88 87 THR A O 1
ATOM 694 N N . GLU A 1 88 ? -8.976 4.347 13.153 1.00 98.75 88 GLU A N 1
ATOM 695 C CA . GLU A 1 88 ? -10.201 4.824 12.506 1.00 98.75 88 GLU A CA 1
ATOM 696 C C . GLU A 1 88 ? -10.450 4.107 11.171 1.00 98.75 88 GLU A C 1
ATOM 698 O O . GLU A 1 88 ? -11.573 3.657 10.923 1.00 98.75 88 GLU A O 1
ATOM 703 N N . VAL A 1 89 ? -9.409 3.946 10.343 1.00 98.75 89 VAL A N 1
ATOM 704 C CA . VAL A 1 89 ? -9.497 3.239 9.054 1.00 98.75 89 VAL A CA 1
ATOM 705 C C . VAL A 1 89 ? -9.773 1.750 9.259 1.00 98.75 89 VAL A C 1
ATOM 707 O O . VAL A 1 89 ? -10.732 1.223 8.693 1.00 98.75 89 VAL A O 1
ATOM 710 N N . CYS A 1 90 ? -8.994 1.060 10.099 1.00 98.81 90 CYS A N 1
ATOM 711 C CA . CYS A 1 90 ? -9.173 -0.376 10.313 1.00 98.81 90 CYS A CA 1
ATOM 712 C C . CYS A 1 90 ? -10.551 -0.696 10.906 1.00 98.81 90 CYS A C 1
ATOM 714 O O . CYS A 1 90 ? -11.220 -1.610 10.430 1.00 98.81 90 CYS A O 1
ATOM 716 N N . VAL A 1 91 ? -11.011 0.062 11.910 1.00 98.69 91 VAL A N 1
ATOM 717 C CA . VAL A 1 91 ? -12.341 -0.137 12.511 1.00 98.69 91 VAL A CA 1
ATOM 718 C C . VAL A 1 91 ? -13.449 0.119 11.495 1.00 98.69 91 VAL A C 1
ATOM 720 O O . VAL A 1 91 ? -14.430 -0.625 11.481 1.00 98.69 91 VAL A O 1
ATOM 723 N N . TRP A 1 92 ? -13.307 1.140 10.649 1.00 98.50 92 TRP A N 1
ATOM 724 C CA . TRP A 1 92 ? -14.268 1.428 9.590 1.00 98.50 92 TRP A CA 1
ATOM 725 C C . TRP A 1 92 ? -14.402 0.262 8.611 1.00 98.50 92 TRP A C 1
ATOM 727 O O . TRP A 1 92 ? -15.481 -0.318 8.531 1.00 98.50 92 TRP A O 1
ATOM 737 N N . VAL A 1 93 ? -13.305 -0.146 7.966 1.00 98.62 93 VAL A N 1
ATOM 738 C CA . VAL A 1 93 ? -13.290 -1.266 7.007 1.00 98.62 93 VAL A CA 1
ATOM 739 C C . VAL A 1 93 ? -13.811 -2.552 7.656 1.00 98.62 93 VAL A C 1
ATOM 741 O O . VAL A 1 93 ? -14.563 -3.322 7.051 1.00 98.62 93 VAL A O 1
ATOM 744 N N . LEU A 1 94 ? -13.438 -2.799 8.915 1.00 98.75 94 LEU A N 1
ATOM 745 C CA . LEU A 1 94 ? -13.884 -3.977 9.643 1.00 98.75 94 LEU A CA 1
ATOM 746 C C . LEU A 1 94 ? -15.403 -3.985 9.880 1.00 98.75 94 LEU A C 1
ATOM 748 O O . LEU A 1 94 ? -16.034 -5.026 9.675 1.00 98.75 94 LEU A O 1
ATOM 752 N N . ARG A 1 95 ? -15.978 -2.845 10.283 1.00 98.44 95 ARG A N 1
ATOM 753 C CA . ARG A 1 95 ? -17.418 -2.683 10.549 1.00 98.44 95 ARG A CA 1
ATOM 754 C C . ARG A 1 95 ? -18.267 -2.654 9.283 1.00 98.44 95 ARG A C 1
ATOM 756 O O . ARG A 1 95 ? -19.394 -3.131 9.330 1.00 98.44 95 ARG A O 1
ATOM 763 N N . SER A 1 96 ? -17.733 -2.155 8.169 1.00 98.38 96 SER A N 1
ATOM 764 C CA . SER A 1 96 ? -18.427 -2.187 6.874 1.00 98.38 96 SER A CA 1
ATOM 765 C C . SER A 1 96 ? -18.632 -3.613 6.354 1.00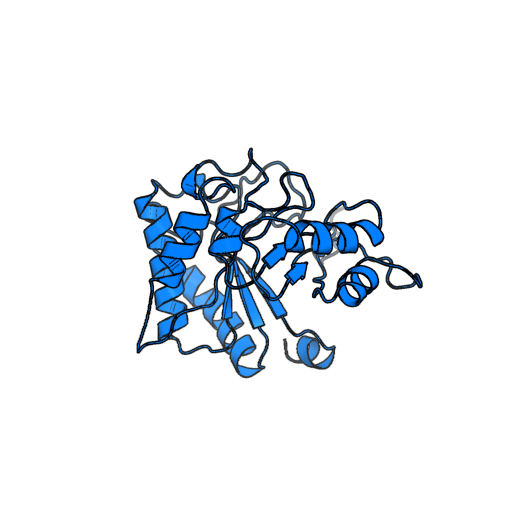 98.38 96 SER A C 1
ATOM 767 O O . SER A 1 96 ? -19.497 -3.858 5.523 1.00 98.38 96 SER A O 1
ATOM 769 N N . GLY A 1 97 ? -17.851 -4.582 6.846 1.00 97.88 97 GLY A N 1
ATOM 770 C CA . GLY A 1 97 ? -18.007 -5.992 6.486 1.00 97.88 97 GLY A CA 1
ATOM 771 C C . GLY A 1 97 ? -17.344 -6.401 5.167 1.00 97.88 97 GLY A C 1
ATOM 772 O O . GLY A 1 97 ? -17.358 -7.598 4.857 1.00 97.88 97 GLY A O 1
ATOM 773 N N . TRP A 1 98 ? -16.705 -5.459 4.458 1.00 98.31 98 TRP A N 1
ATOM 774 C CA . TRP A 1 98 ? -15.962 -5.713 3.220 1.00 98.31 98 TRP A CA 1
ATOM 775 C C . TRP A 1 98 ? -14.929 -6.826 3.397 1.00 98.31 98 TRP A C 1
ATOM 777 O O . TRP A 1 98 ? -14.246 -6.931 4.431 1.00 98.31 98 TRP A O 1
ATOM 787 N N . ARG A 1 99 ? -14.842 -7.678 2.380 1.00 96.06 99 ARG A N 1
ATOM 788 C CA . ARG A 1 99 ? -14.006 -8.879 2.330 1.00 96.06 99 ARG A CA 1
ATOM 789 C C . ARG A 1 99 ? -12.775 -8.704 1.452 1.00 96.06 99 ARG A C 1
ATOM 791 O O . ARG A 1 99 ? -11.800 -9.417 1.674 1.00 96.06 99 ARG A O 1
ATOM 798 N N . HIS A 1 100 ? -12.798 -7.753 0.522 1.00 97.75 100 HIS A N 1
ATOM 799 C CA . HIS A 1 100 ? -11.752 -7.568 -0.482 1.00 97.75 100 HIS A CA 1
ATOM 800 C C . HIS A 1 100 ? -10.898 -6.312 -0.234 1.00 97.75 100 HIS A C 1
ATOM 802 O O . HIS A 1 100 ? -10.584 -5.579 -1.163 1.00 97.75 100 HIS A O 1
ATOM 808 N N . VAL A 1 101 ? -10.505 -6.058 1.022 1.00 98.69 101 VAL A N 1
ATOM 809 C CA . VAL A 1 101 ? -9.652 -4.910 1.392 1.00 98.69 101 VAL A CA 1
ATOM 810 C C . VAL A 1 101 ? -8.379 -5.380 2.096 1.00 98.69 101 VAL A C 1
ATOM 812 O O . VAL A 1 101 ? -8.440 -6.063 3.123 1.00 98.69 101 VAL A O 1
ATOM 815 N N . LEU A 1 102 ? -7.233 -4.980 1.549 1.00 98.75 102 LEU A N 1
ATOM 816 C CA . LEU A 1 102 ? -5.906 -5.071 2.156 1.00 98.75 102 LEU A CA 1
ATOM 817 C C . LEU A 1 102 ? -5.495 -3.688 2.670 1.00 98.75 102 LEU A C 1
ATOM 819 O O . LEU A 1 102 ? -5.943 -2.676 2.137 1.00 98.75 102 LEU A O 1
ATOM 823 N N . ILE A 1 103 ? -4.646 -3.640 3.695 1.00 98.88 103 ILE A N 1
ATOM 824 C CA . ILE A 1 103 ? -4.128 -2.383 4.242 1.00 98.88 103 ILE A CA 1
ATOM 825 C C . ILE A 1 103 ? -2.661 -2.219 3.869 1.00 98.88 103 ILE A C 1
ATOM 827 O O . ILE A 1 103 ? -1.836 -3.092 4.152 1.00 98.88 103 ILE A O 1
ATOM 831 N N . GLU A 1 104 ? -2.350 -1.062 3.306 1.00 98.81 104 GLU A N 1
ATOM 832 C CA . GLU A 1 104 ? -1.002 -0.530 3.184 1.00 98.81 104 GLU A CA 1
ATOM 833 C C . GLU A 1 104 ? -0.854 0.616 4.193 1.00 98.81 104 GLU A C 1
ATOM 835 O O . GLU A 1 104 ? -1.650 1.552 4.218 1.00 98.81 104 GLU A O 1
ATOM 840 N N . ILE A 1 105 ? 0.116 0.511 5.106 1.00 98.75 105 ILE A N 1
ATOM 841 C CA . ILE A 1 105 ? 0.313 1.532 6.142 1.00 98.75 105 ILE A CA 1
ATOM 842 C C . ILE A 1 105 ? 0.725 2.860 5.515 1.00 98.75 105 ILE A C 1
ATOM 844 O O . ILE A 1 105 ? 0.216 3.903 5.917 1.00 98.75 105 ILE A O 1
ATOM 848 N N . ALA A 1 106 ? 1.680 2.821 4.595 1.00 97.75 106 ALA A N 1
ATOM 849 C CA . ALA A 1 106 ? 2.221 4.003 3.963 1.00 97.75 106 ALA A CA 1
ATOM 850 C C . ALA A 1 106 ? 2.941 3.653 2.658 1.00 97.75 106 ALA A C 1
ATOM 852 O O . ALA A 1 106 ? 3.623 2.619 2.578 1.00 97.75 106 ALA A O 1
ATOM 853 N N . ASN A 1 107 ? 2.846 4.578 1.710 1.00 96.38 107 ASN A N 1
ATOM 854 C CA . ASN A 1 107 ? 3.530 4.548 0.429 1.00 96.38 107 ASN A CA 1
ATOM 855 C C . ASN A 1 107 ? 5.049 4.802 0.571 1.00 96.38 107 ASN A C 1
ATOM 857 O O . ASN A 1 107 ? 5.465 5.856 1.046 1.00 96.38 107 ASN A O 1
ATOM 861 N N . GLU A 1 108 ? 5.898 3.892 0.088 1.00 94.81 108 GLU A N 1
ATOM 862 C CA . GLU A 1 108 ? 7.345 4.107 -0.116 1.00 94.81 108 GLU A CA 1
ATOM 863 C C . GLU A 1 108 ? 8.128 4.539 1.140 1.00 94.81 108 GLU A C 1
ATOM 865 O O . GLU A 1 108 ? 8.852 5.539 1.177 1.00 94.81 108 GLU A O 1
ATOM 870 N N . VAL A 1 109 ? 8.029 3.753 2.210 1.00 95.62 109 VAL A N 1
ATOM 871 C CA . VAL A 1 109 ? 8.557 4.123 3.541 1.00 95.62 109 VAL A CA 1
ATOM 872 C C . VAL A 1 109 ? 10.085 4.209 3.640 1.00 95.62 109 VAL A C 1
ATOM 874 O O . VAL A 1 109 ? 10.609 4.743 4.625 1.00 95.62 109 VAL A O 1
ATOM 877 N N . ASN A 1 110 ? 10.815 3.683 2.652 1.00 93.56 110 ASN A N 1
ATOM 878 C CA . ASN A 1 110 ? 12.269 3.820 2.513 1.00 93.56 110 ASN A CA 1
ATOM 879 C C . ASN A 1 110 ? 12.688 5.085 1.750 1.00 93.56 110 ASN A C 1
ATOM 881 O O . ASN A 1 110 ? 13.883 5.321 1.561 1.00 93.56 110 ASN A O 1
ATOM 885 N N . TRP A 1 111 ? 11.750 5.958 1.381 1.00 89.00 111 TRP A N 1
ATOM 886 C CA . TRP A 1 111 ? 12.086 7.284 0.883 1.00 89.00 111 TRP A CA 1
ATOM 887 C C . TRP A 1 111 ? 12.393 8.241 2.047 1.00 89.00 111 TRP A C 1
ATOM 889 O O . TRP A 1 111 ? 11.608 9.116 2.417 1.00 89.00 111 TRP A O 1
ATOM 899 N N . HIS A 1 112 ? 13.562 8.053 2.669 1.00 66.00 112 HIS A N 1
ATOM 900 C CA . HIS A 1 112 ? 13.912 8.576 4.001 1.00 66.00 112 HIS A CA 1
ATOM 901 C C . HIS A 1 112 ? 13.691 10.090 4.231 1.00 66.00 112 HIS A C 1
ATOM 903 O O . HIS A 1 112 ? 13.530 10.514 5.384 1.00 66.00 112 HIS A O 1
ATOM 909 N N . HIS A 1 113 ? 13.669 10.911 3.176 1.00 75.50 113 HIS A N 1
ATOM 910 C CA . HIS A 1 113 ? 13.494 12.367 3.258 1.00 75.50 113 HIS A CA 1
ATOM 911 C C . HIS A 1 113 ? 12.037 12.850 3.166 1.00 75.50 113 HIS A C 1
ATOM 913 O O . HIS A 1 113 ? 11.791 14.023 3.432 1.00 75.50 113 HIS A O 1
ATOM 919 N N . HIS A 1 114 ? 11.085 11.978 2.828 1.00 83.75 114 HIS A N 1
ATOM 920 C CA . HIS A 1 114 ? 9.744 12.398 2.404 1.00 83.75 114 HIS A CA 1
ATOM 921 C C . HIS A 1 114 ? 8.674 12.312 3.505 1.00 83.75 114 HIS A C 1
ATOM 923 O O . HIS A 1 114 ? 7.679 13.032 3.443 1.00 83.75 114 HIS A O 1
ATOM 929 N N . TYR A 1 115 ? 8.909 11.518 4.555 1.00 93.44 115 TYR A N 1
ATOM 930 C CA . TYR A 1 115 ? 8.102 11.546 5.779 1.00 93.44 115 TYR A CA 1
ATOM 931 C C . TYR A 1 115 ? 8.756 12.418 6.859 1.00 93.44 115 TYR A C 1
ATOM 933 O O . TYR A 1 115 ? 9.958 12.320 7.136 1.00 93.44 115 TYR A O 1
ATOM 941 N N . THR A 1 116 ? 7.952 13.243 7.522 1.00 93.94 116 THR A N 1
ATOM 942 C CA . THR A 1 116 ? 8.352 14.038 8.692 1.00 93.94 116 THR A CA 1
ATOM 943 C C . THR A 1 116 ? 8.312 13.218 9.981 1.00 93.94 116 THR A C 1
ATOM 945 O O . THR A 1 116 ? 9.204 13.344 10.825 1.00 93.94 116 THR A O 1
ATOM 948 N N . HIS A 1 117 ? 7.344 12.309 10.114 1.00 96.31 117 HIS A N 1
ATOM 949 C CA . HIS A 1 117 ? 7.206 11.452 11.291 1.00 96.31 117 HIS A CA 1
ATOM 950 C C . HIS A 1 117 ? 8.089 10.208 11.200 1.00 96.31 117 HIS A C 1
ATOM 952 O O . HIS A 1 117 ? 7.906 9.353 10.336 1.00 96.31 117 HIS A O 1
ATOM 958 N N . SER A 1 118 ? 9.020 10.052 12.148 1.00 96.31 118 SER A N 1
ATOM 959 C CA . SER A 1 118 ? 9.923 8.886 12.187 1.00 96.31 118 SER A CA 1
ATOM 960 C C . SER A 1 118 ? 9.197 7.544 12.325 1.00 96.31 118 SER A C 1
ATOM 962 O O . SER A 1 118 ? 9.712 6.531 11.867 1.00 96.31 118 SER A O 1
ATOM 964 N N . LEU A 1 119 ? 8.003 7.533 12.928 1.00 97.50 119 LEU A N 1
ATOM 965 C CA . LEU A 1 119 ? 7.194 6.330 13.125 1.00 97.50 119 LEU A CA 1
ATOM 966 C C . LEU A 1 119 ? 6.701 5.708 11.802 1.00 97.50 119 LEU A C 1
ATOM 968 O O . LEU A 1 119 ? 6.480 4.502 11.758 1.00 97.50 119 LEU A O 1
ATOM 972 N N . ILE A 1 120 ? 6.551 6.503 10.735 1.00 97.50 120 ILE A N 1
ATOM 973 C CA . ILE A 1 120 ? 6.076 6.033 9.418 1.00 97.50 120 ILE A CA 1
ATOM 974 C C . ILE A 1 120 ? 7.230 5.488 8.556 1.00 97.50 120 ILE A C 1
ATOM 976 O O . ILE A 1 120 ? 7.005 4.744 7.609 1.00 97.50 120 ILE A O 1
ATOM 980 N N . LYS A 1 121 ? 8.485 5.805 8.892 1.00 96.19 121 LYS A N 1
ATOM 981 C CA . LYS A 1 121 ? 9.655 5.413 8.093 1.00 96.19 121 LYS A CA 1
ATOM 982 C C . LYS A 1 121 ? 10.003 3.934 8.246 1.00 96.19 121 LYS A C 1
ATOM 984 O O . LYS A 1 121 ? 9.663 3.303 9.252 1.00 96.19 121 LYS A O 1
ATOM 989 N N . ALA A 1 122 ? 10.750 3.405 7.276 1.00 94.94 122 ALA A N 1
ATOM 990 C CA . ALA A 1 122 ? 11.185 2.008 7.190 1.00 94.94 122 ALA A CA 1
ATOM 991 C C . ALA A 1 122 ? 11.748 1.419 8.500 1.00 94.94 122 ALA A C 1
ATOM 993 O O . ALA A 1 122 ? 11.559 0.232 8.784 1.00 94.94 122 ALA A O 1
ATOM 994 N N . GLU A 1 123 ? 12.420 2.232 9.319 1.00 94.69 123 GLU A N 1
ATOM 995 C CA . GLU A 1 123 ? 13.025 1.810 10.582 1.00 94.69 123 GLU A CA 1
ATOM 996 C C . GLU A 1 123 ? 11.987 1.462 11.659 1.00 94.69 123 GLU A C 1
ATOM 998 O O . GLU A 1 123 ? 12.260 0.625 12.522 1.00 94.69 123 GLU A O 1
ATOM 1003 N N . ARG A 1 124 ? 10.802 2.088 11.628 1.00 97.31 124 ARG A N 1
ATOM 1004 C CA . ARG A 1 124 ? 9.791 2.009 12.700 1.00 97.31 124 ARG A CA 1
ATOM 1005 C C . ARG A 1 124 ? 8.391 1.611 12.246 1.00 97.31 124 ARG A C 1
ATOM 1007 O O . ARG A 1 124 ? 7.606 1.181 13.085 1.00 97.31 124 ARG A O 1
ATOM 1014 N N . VAL A 1 125 ? 8.091 1.636 10.950 1.00 98.00 125 VAL A N 1
ATOM 1015 C CA . VAL A 1 125 ? 6.750 1.331 10.416 1.00 98.00 125 VAL A CA 1
ATOM 1016 C C . VAL A 1 125 ? 6.225 -0.061 10.798 1.00 98.00 125 VAL A C 1
ATOM 1018 O O . VAL A 1 125 ? 5.019 -0.262 10.908 1.00 98.00 125 VAL A O 1
ATOM 1021 N N . HIS A 1 126 ? 7.106 -1.018 11.103 1.00 98.69 126 HIS A N 1
ATOM 1022 C CA . HIS A 1 126 ? 6.724 -2.320 11.666 1.00 98.69 126 HIS A CA 1
ATOM 1023 C C . HIS A 1 126 ? 5.861 -2.197 12.941 1.00 98.69 126 HIS A C 1
ATOM 1025 O O . HIS A 1 126 ? 4.954 -3.000 13.149 1.00 98.69 126 HIS A O 1
ATOM 1031 N N . GLU A 1 127 ? 6.066 -1.154 13.757 1.00 98.81 127 GLU A N 1
ATOM 1032 C CA . GLU A 1 127 ? 5.223 -0.848 14.920 1.00 98.81 127 GLU A CA 1
ATOM 1033 C C . GLU A 1 127 ? 3.777 -0.503 14.521 1.00 98.81 127 GLU A C 1
ATOM 1035 O O . GLU A 1 127 ? 2.838 -0.780 15.272 1.00 98.81 127 GLU A O 1
ATOM 1040 N N . LEU A 1 128 ? 3.590 0.123 13.356 1.00 98.88 128 LEU A N 1
ATOM 1041 C CA . LEU A 1 128 ? 2.283 0.487 12.810 1.00 98.88 128 LEU A CA 1
ATOM 1042 C C . LEU A 1 128 ? 1.591 -0.713 12.157 1.00 98.88 128 LEU A C 1
ATOM 1044 O O . LEU A 1 128 ? 0.383 -0.873 12.327 1.00 98.88 128 LEU A O 1
ATOM 1048 N N . ILE A 1 129 ? 2.351 -1.594 11.499 1.00 98.94 129 ILE A N 1
ATOM 1049 C CA . ILE A 1 129 ? 1.845 -2.882 10.997 1.00 98.94 129 ILE A CA 1
ATOM 1050 C C . ILE A 1 129 ? 1.320 -3.725 12.168 1.00 98.94 129 ILE A C 1
ATOM 1052 O O . ILE A 1 129 ? 0.182 -4.197 12.135 1.00 98.94 129 ILE A O 1
ATOM 1056 N N . ALA A 1 130 ? 2.110 -3.861 13.238 1.00 98.88 130 ALA A N 1
ATOM 1057 C CA . ALA A 1 130 ? 1.701 -4.580 14.443 1.00 98.88 130 ALA A CA 1
ATOM 1058 C C . ALA A 1 130 ? 0.456 -3.948 15.098 1.00 98.88 130 ALA A C 1
ATOM 1060 O O . ALA A 1 130 ? -0.478 -4.663 15.474 1.00 98.88 130 ALA A O 1
ATOM 1061 N N . HIS A 1 131 ? 0.403 -2.611 15.179 1.00 98.94 131 HIS A N 1
ATOM 1062 C CA . HIS A 1 131 ? -0.768 -1.880 15.678 1.00 98.94 131 HIS A CA 1
ATOM 1063 C C . HIS A 1 131 ? -2.021 -2.181 14.849 1.00 98.94 131 HIS A C 1
ATOM 1065 O O . HIS A 1 131 ? -3.032 -2.593 15.415 1.00 98.94 131 HIS A O 1
ATOM 1071 N N . ALA A 1 132 ? -1.948 -2.074 13.520 1.00 98.88 132 ALA A N 1
ATOM 1072 C CA . ALA A 1 132 ? -3.067 -2.372 12.627 1.00 98.88 132 ALA A CA 1
ATOM 1073 C C . ALA A 1 132 ? -3.566 -3.822 12.770 1.00 98.88 132 ALA A C 1
ATOM 1075 O O . ALA A 1 132 ? -4.768 -4.060 12.881 1.00 98.88 132 ALA A O 1
ATOM 1076 N N . LYS A 1 133 ? -2.649 -4.796 12.855 1.00 98.81 133 LYS A N 1
ATOM 1077 C CA . LYS A 1 133 ? -2.982 -6.221 13.042 1.00 98.81 133 LYS A CA 1
ATOM 1078 C C . LYS A 1 133 ? -3.642 -6.521 14.391 1.00 98.81 133 LYS A C 1
ATOM 1080 O O . LYS A 1 133 ? -4.369 -7.509 14.491 1.00 98.81 133 LYS A O 1
ATOM 1085 N N . SER A 1 134 ? -3.393 -5.701 15.415 1.00 98.69 134 SER A N 1
ATOM 1086 C CA . SER A 1 134 ? -4.009 -5.850 16.742 1.00 98.69 134 SER A CA 1
ATOM 1087 C C . SER A 1 134 ? -5.489 -5.449 16.769 1.00 98.69 134 SER A C 1
ATOM 1089 O O . SER A 1 134 ? -6.233 -5.857 17.664 1.00 98.69 134 SER A O 1
ATOM 1091 N N . ILE A 1 135 ? -5.932 -4.669 15.781 1.00 98.81 135 ILE A N 1
ATOM 1092 C CA . ILE A 1 135 ? -7.303 -4.183 15.693 1.00 98.81 135 ILE A CA 1
ATOM 1093 C C . ILE A 1 135 ? -8.181 -5.302 15.151 1.00 98.81 135 ILE A C 1
ATOM 1095 O O . ILE A 1 135 ? -7.983 -5.806 14.044 1.00 98.81 135 ILE A O 1
ATOM 1099 N N . THR A 1 136 ? -9.191 -5.667 15.936 1.00 98.44 136 THR A N 1
ATOM 1100 C CA . THR A 1 136 ? -10.154 -6.697 15.560 1.00 98.44 136 THR A CA 1
ATOM 1101 C C . THR A 1 136 ? -11.588 -6.223 15.743 1.00 98.44 136 THR A C 1
ATOM 1103 O O . THR A 1 136 ? -11.891 -5.374 16.584 1.00 98.44 136 THR A O 1
ATOM 1106 N N . HIS A 1 137 ? -12.487 -6.790 14.948 1.00 98.31 137 HIS A N 1
ATOM 1107 C CA . HIS A 1 137 ? -13.926 -6.628 15.091 1.00 98.31 137 HIS A CA 1
ATOM 1108 C C . HIS A 1 137 ? -14.579 -7.979 14.828 1.00 98.31 137 HIS A C 1
ATOM 1110 O O . HIS A 1 137 ? -14.313 -8.596 13.798 1.00 98.31 137 HIS A O 1
ATOM 1116 N N . GLU A 1 138 ? -15.374 -8.464 15.783 1.00 96.94 138 GLU A N 1
ATOM 1117 C CA . GLU A 1 138 ? -16.049 -9.769 15.690 1.00 96.94 138 GLU A CA 1
ATOM 1118 C C . GLU A 1 138 ? -15.090 -10.930 15.345 1.00 96.94 138 GLU A C 1
ATOM 1120 O O . GLU A 1 138 ? -15.399 -11.820 14.560 1.00 96.94 138 GLU A O 1
ATOM 1125 N N . GLY A 1 139 ? -13.877 -10.904 15.914 1.00 96.69 139 GLY A N 1
ATOM 1126 C CA . GLY A 1 139 ? -12.847 -11.928 15.690 1.00 96.69 139 GLY A CA 1
ATOM 1127 C C . GLY A 1 139 ? -12.106 -11.828 14.350 1.00 96.69 139 GLY A C 1
ATOM 1128 O O . GLY A 1 139 ? -11.175 -12.598 14.117 1.00 96.69 139 GLY A O 1
ATOM 1129 N N . ARG A 1 140 ? -12.463 -10.874 13.482 1.00 97.88 140 ARG A N 1
ATOM 1130 C CA . ARG A 1 140 ? -11.773 -10.596 12.216 1.00 97.88 140 ARG A CA 1
ATOM 1131 C C . ARG A 1 140 ? -10.732 -9.489 12.382 1.00 97.88 140 ARG A C 1
ATOM 1133 O O . ARG A 1 140 ? -10.982 -8.509 13.081 1.00 97.88 140 ARG A O 1
ATOM 1140 N N . ARG A 1 141 ? -9.609 -9.619 11.669 1.00 98.19 141 ARG A N 1
ATOM 1141 C CA . ARG A 1 141 ? -8.610 -8.562 11.431 1.00 98.19 141 ARG A CA 1
ATOM 1142 C C . ARG A 1 141 ? -8.364 -8.378 9.932 1.00 98.19 141 ARG A C 1
ATOM 1144 O O . ARG A 1 141 ? -8.737 -9.247 9.144 1.00 98.19 141 ARG A O 1
ATOM 1151 N N . LEU A 1 142 ? -7.715 -7.279 9.558 1.00 98.75 142 LEU A N 1
ATOM 1152 C CA . LEU A 1 142 ? -7.272 -7.014 8.184 1.00 98.75 142 LEU A CA 1
ATOM 1153 C C . LEU A 1 142 ? -5.867 -7.582 7.943 1.00 98.75 142 LEU A C 1
ATOM 1155 O O . LEU A 1 142 ? -5.115 -7.794 8.899 1.00 98.75 142 LEU A O 1
ATOM 1159 N N . LEU A 1 143 ? -5.537 -7.837 6.674 1.00 98.81 143 LEU A N 1
ATOM 1160 C CA . LEU A 1 143 ? -4.175 -8.152 6.237 1.00 98.81 143 LEU A CA 1
ATOM 1161 C C . LEU A 1 143 ? -3.425 -6.845 5.982 1.00 98.81 143 LEU A C 1
ATOM 1163 O O . LEU A 1 143 ? -3.976 -5.946 5.344 1.00 98.81 143 LEU A O 1
ATOM 1167 N N . VAL A 1 144 ? -2.194 -6.744 6.479 1.00 98.88 144 VAL A N 1
ATOM 1168 C CA . VAL A 1 144 ? -1.463 -5.473 6.548 1.00 98.88 144 VAL A CA 1
ATOM 1169 C C . VAL A 1 144 ? -0.044 -5.602 5.996 1.00 98.88 144 VAL A C 1
ATOM 1171 O O . VAL A 1 144 ? 0.670 -6.560 6.306 1.00 98.88 144 VAL A O 1
ATOM 1174 N N . SER A 1 145 ? 0.377 -4.601 5.227 1.00 98.69 145 SER A N 1
ATOM 1175 C CA . SER A 1 145 ? 1.753 -4.403 4.768 1.00 98.69 145 SER A CA 1
ATOM 1176 C C . SER A 1 145 ? 2.081 -2.907 4.628 1.00 98.69 145 SER A C 1
ATOM 1178 O O . SER A 1 145 ? 1.344 -2.056 5.121 1.00 98.69 145 SER A O 1
ATOM 1180 N N . THR A 1 146 ? 3.205 -2.586 3.995 1.00 98.44 146 THR A N 1
ATOM 1181 C CA . THR A 1 146 ? 3.626 -1.238 3.590 1.00 98.44 146 THR A CA 1
ATOM 1182 C C . THR A 1 146 ? 4.571 -1.371 2.393 1.00 98.44 146 THR A C 1
ATOM 1184 O O . THR A 1 146 ? 5.278 -2.381 2.309 1.00 98.44 146 THR A O 1
ATOM 1187 N N . SER A 1 147 ? 4.597 -0.400 1.482 1.00 97.19 147 SER A N 1
ATOM 1188 C CA . SER A 1 147 ? 5.431 -0.480 0.277 1.00 97.19 147 SER A CA 1
ATOM 1189 C C . SER A 1 147 ? 6.827 0.111 0.454 1.00 97.19 147 SER A C 1
ATOM 1191 O O . SER A 1 147 ? 7.088 0.962 1.309 1.00 97.19 147 SER A O 1
ATOM 1193 N N . PHE A 1 148 ? 7.743 -0.382 -0.376 1.00 96.94 148 PHE A N 1
ATOM 1194 C CA . PHE A 1 148 ? 9.127 0.063 -0.475 1.00 96.94 148 PHE A CA 1
ATOM 1195 C C . PHE A 1 148 ? 9.486 0.318 -1.940 1.00 96.94 148 PHE A C 1
ATOM 1197 O O . PHE A 1 148 ? 9.161 -0.488 -2.810 1.00 96.94 148 PHE A O 1
ATOM 1204 N N . LEU A 1 149 ? 10.234 1.391 -2.195 1.00 93.81 149 LEU A N 1
ATOM 1205 C CA . LEU A 1 149 ? 10.873 1.660 -3.483 1.00 93.81 149 LEU A CA 1
ATOM 1206 C C . LEU A 1 149 ? 11.852 0.550 -3.875 1.00 93.81 149 LEU A C 1
ATOM 1208 O O . LEU A 1 149 ? 12.456 -0.089 -3.007 1.00 93.81 149 LEU A O 1
ATOM 1212 N N . ALA A 1 150 ? 12.126 0.435 -5.178 1.00 88.25 150 ALA A N 1
ATOM 1213 C CA . ALA A 1 150 ? 13.197 -0.386 -5.751 1.00 88.25 150 ALA A CA 1
ATOM 1214 C C . ALA A 1 150 ? 14.625 0.120 -5.433 1.00 88.25 150 ALA A C 1
ATOM 1216 O O . ALA A 1 150 ? 15.517 0.093 -6.283 1.00 88.25 150 ALA A O 1
ATOM 1217 N N . HIS A 1 151 ? 14.873 0.584 -4.206 1.00 81.50 151 HIS A N 1
ATOM 1218 C CA . HIS A 1 151 ? 16.147 1.141 -3.760 1.00 81.50 151 HIS A CA 1
ATOM 1219 C C . HIS A 1 151 ? 16.609 0.517 -2.429 1.00 81.50 151 HIS A C 1
ATOM 1221 O O . HIS A 1 151 ? 15.778 0.256 -1.559 1.00 81.50 151 HIS A O 1
ATOM 1227 N N . PRO A 1 152 ? 17.922 0.285 -2.226 1.00 75.06 152 PRO A N 1
ATOM 1228 C CA . PRO A 1 152 ? 18.443 -0.183 -0.945 1.00 75.06 152 PRO A CA 1
ATOM 1229 C C . PRO A 1 152 ? 18.269 0.830 0.209 1.00 75.06 152 PRO A C 1
ATOM 1231 O O . PRO A 1 152 ? 18.494 2.019 0.008 1.00 75.06 152 PRO A O 1
ATOM 1234 N N . PRO A 1 153 ? 17.994 0.376 1.445 1.00 78.62 153 PRO A N 1
ATOM 1235 C CA . PRO A 1 153 ? 17.634 -0.995 1.793 1.00 78.62 153 PRO A CA 1
ATOM 1236 C C . PRO A 1 153 ? 16.242 -1.350 1.244 1.00 78.62 153 PRO A C 1
ATOM 1238 O O . PRO A 1 153 ? 15.297 -0.578 1.399 1.00 78.62 153 PRO A O 1
ATOM 1241 N N . LEU A 1 154 ? 16.130 -2.529 0.617 1.00 86.31 154 LEU A N 1
ATOM 1242 C CA . LEU A 1 154 ? 14.924 -2.936 -0.111 1.00 86.31 154 LEU A CA 1
ATOM 1243 C C . LEU A 1 154 ? 13.721 -3.134 0.815 1.00 86.31 154 LEU A C 1
ATOM 1245 O O . LEU A 1 154 ? 12.651 -2.627 0.536 1.00 86.31 154 LEU A O 1
ATOM 1249 N N . ILE A 1 155 ? 13.886 -3.874 1.910 1.00 93.56 155 ILE A N 1
ATOM 1250 C CA . ILE A 1 155 ? 12.878 -4.044 2.961 1.00 93.56 155 ILE A CA 1
ATOM 1251 C C . ILE A 1 155 ? 13.590 -4.440 4.256 1.00 93.56 155 ILE A C 1
ATOM 1253 O O . ILE A 1 155 ? 14.638 -5.087 4.222 1.00 93.56 155 ILE A O 1
ATOM 1257 N N . THR A 1 156 ? 13.069 -4.033 5.413 1.00 94.00 156 THR A N 1
ATOM 1258 C CA . THR A 1 156 ? 13.715 -4.339 6.699 1.00 94.00 156 THR A CA 1
ATOM 1259 C C . THR A 1 156 ? 13.256 -5.690 7.249 1.00 94.00 156 THR A C 1
ATOM 1261 O O . THR A 1 156 ? 12.099 -6.075 7.083 1.00 94.00 156 THR A O 1
ATOM 1264 N N . GLU A 1 157 ? 14.134 -6.390 7.979 1.00 96.62 157 GLU A N 1
ATOM 1265 C CA . GLU A 1 157 ? 13.802 -7.656 8.664 1.00 96.62 157 GLU A CA 1
ATOM 1266 C C . GLU A 1 157 ? 12.557 -7.522 9.551 1.00 96.62 157 GLU A C 1
ATOM 1268 O O . GLU A 1 157 ? 11.689 -8.393 9.561 1.00 96.62 157 GLU A O 1
ATOM 1273 N N . ARG A 1 158 ? 12.437 -6.402 10.275 1.00 97.69 158 ARG A N 1
ATOM 1274 C CA . ARG A 1 158 ? 11.297 -6.159 11.169 1.00 97.69 158 ARG A CA 1
ATOM 1275 C C . ARG A 1 158 ? 9.988 -5.998 10.406 1.00 97.69 158 ARG A C 1
ATOM 1277 O O . ARG A 1 158 ? 8.964 -6.495 10.862 1.00 97.69 158 ARG A O 1
ATOM 1284 N N . VAL A 1 159 ? 10.011 -5.330 9.251 1.00 97.94 159 VAL A N 1
ATOM 1285 C CA . VAL A 1 159 ? 8.825 -5.247 8.389 1.00 97.94 159 VAL A CA 1
ATOM 1286 C C . VAL A 1 159 ? 8.487 -6.624 7.829 1.00 97.94 159 VAL A C 1
ATOM 1288 O O . VAL A 1 159 ? 7.325 -7.015 7.881 1.00 97.94 159 VAL A O 1
ATOM 1291 N N . LEU A 1 160 ? 9.475 -7.389 7.361 1.00 98.12 160 LEU A N 1
ATOM 1292 C CA . LEU A 1 160 ? 9.239 -8.739 6.849 1.00 98.12 160 LEU A CA 1
ATOM 1293 C C . LEU A 1 160 ? 8.636 -9.675 7.893 1.00 98.12 160 LEU A C 1
ATOM 1295 O O . LEU A 1 160 ? 7.730 -10.438 7.557 1.00 98.12 160 LEU A O 1
ATOM 1299 N N . ALA A 1 161 ? 9.092 -9.597 9.142 1.00 98.12 161 ALA A N 1
ATOM 1300 C CA . ALA A 1 161 ? 8.551 -10.395 10.234 1.00 98.12 161 ALA A CA 1
ATOM 1301 C C . ALA A 1 161 ? 7.083 -10.040 10.542 1.00 98.12 161 ALA A C 1
ATOM 1303 O O . ALA A 1 161 ? 6.281 -10.932 10.823 1.00 98.12 161 ALA A O 1
ATOM 1304 N N . GLU A 1 162 ? 6.717 -8.757 10.451 1.00 98.44 162 GLU A N 1
ATOM 1305 C CA . GLU A 1 162 ? 5.381 -8.281 10.818 1.00 98.44 162 GLU A CA 1
ATOM 1306 C C . GLU A 1 162 ? 4.354 -8.309 9.678 1.00 98.44 162 GLU A C 1
ATOM 1308 O O . GLU A 1 162 ? 3.178 -8.574 9.935 1.00 98.44 162 GLU A O 1
ATOM 1313 N N . ALA A 1 163 ? 4.750 -8.052 8.431 1.00 98.50 163 ALA A N 1
ATOM 1314 C CA . ALA A 1 1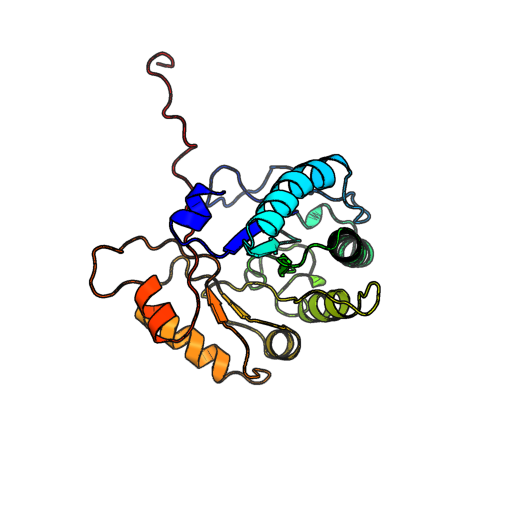63 ? 3.819 -7.907 7.313 1.00 98.50 163 ALA A CA 1
ATOM 1315 C C . ALA A 1 163 ? 3.141 -9.236 6.924 1.00 98.50 163 ALA A C 1
ATOM 1317 O O . ALA A 1 163 ? 3.765 -10.303 6.932 1.00 98.50 163 ALA A O 1
ATOM 1318 N N . ASP A 1 164 ? 1.862 -9.179 6.546 1.00 98.75 164 ASP A N 1
ATOM 1319 C CA . ASP A 1 164 ? 1.101 -10.346 6.074 1.00 98.75 164 ASP A CA 1
ATOM 1320 C C . ASP A 1 164 ? 1.415 -10.699 4.605 1.00 98.75 164 ASP A C 1
ATOM 1322 O O . ASP A 1 164 ? 1.260 -11.844 4.184 1.00 98.75 164 ASP A O 1
ATOM 1326 N N . PHE A 1 165 ? 1.885 -9.720 3.834 1.00 98.75 165 PHE A N 1
ATOM 1327 C CA . PHE A 1 165 ? 2.330 -9.820 2.441 1.00 98.75 165 PHE A CA 1
ATOM 1328 C C . PHE A 1 165 ? 3.417 -8.766 2.190 1.00 98.75 165 PHE A C 1
ATOM 1330 O O . PHE A 1 165 ? 3.610 -7.881 3.021 1.00 98.75 165 PHE A O 1
ATOM 1337 N N . VAL A 1 166 ? 4.149 -8.851 1.082 1.00 98.62 166 VAL A N 1
ATOM 1338 C CA . VAL A 1 166 ? 5.215 -7.899 0.730 1.00 98.62 166 VAL A CA 1
ATOM 1339 C C . VAL A 1 166 ? 4.758 -7.001 -0.414 1.00 98.62 166 VAL A C 1
ATOM 1341 O O . VAL A 1 166 ? 4.280 -7.508 -1.430 1.00 98.62 166 VAL A O 1
ATOM 1344 N N . LEU A 1 167 ? 4.946 -5.692 -0.245 1.00 98.31 167 LEU A N 1
ATOM 1345 C CA . LEU A 1 167 ? 4.734 -4.673 -1.267 1.00 98.31 167 LEU A CA 1
ATOM 1346 C C . LEU A 1 167 ? 6.068 -4.053 -1.673 1.00 98.31 167 LEU A C 1
ATOM 1348 O O . LEU A 1 167 ? 6.837 -3.607 -0.820 1.00 98.31 167 LEU A O 1
ATOM 1352 N N . LEU A 1 168 ? 6.329 -4.034 -2.974 1.00 97.75 168 LEU A N 1
ATOM 1353 C CA . LEU A 1 168 ? 7.489 -3.397 -3.586 1.00 97.75 168 LEU A CA 1
ATOM 1354 C C . LEU A 1 168 ? 7.015 -2.508 -4.732 1.00 97.75 168 LEU A C 1
ATOM 1356 O O . LEU A 1 168 ? 6.016 -2.797 -5.381 1.00 97.75 168 LEU A O 1
ATOM 1360 N N . HIS A 1 169 ? 7.754 -1.455 -5.021 1.00 96.75 169 HIS A N 1
ATOM 1361 C CA . HIS A 1 169 ? 7.584 -0.668 -6.234 1.00 96.75 169 HIS A CA 1
ATOM 1362 C C . HIS A 1 169 ? 8.675 -1.073 -7.228 1.00 96.75 169 HIS A C 1
ATOM 1364 O O . HIS A 1 169 ? 9.791 -1.401 -6.824 1.00 96.75 169 HIS A O 1
ATOM 1370 N N . GLY A 1 170 ? 8.351 -1.104 -8.517 1.00 95.56 170 GLY A N 1
ATOM 1371 C CA . GLY A 1 170 ? 9.266 -1.375 -9.628 1.00 95.56 170 GLY A CA 1
ATOM 1372 C C . GLY A 1 170 ? 9.756 -0.103 -10.326 1.00 95.56 170 GLY A C 1
ATOM 1373 O O . GLY A 1 170 ? 10.618 -0.184 -11.203 1.00 95.56 170 GLY A O 1
ATOM 1374 N N . ASN A 1 171 ? 9.243 1.062 -9.930 1.00 92.62 171 ASN A N 1
ATOM 1375 C CA . ASN A 1 171 ? 9.473 2.349 -10.579 1.00 92.62 171 ASN A CA 1
ATOM 1376 C C . ASN A 1 171 ? 10.964 2.657 -10.768 1.00 92.62 171 ASN A C 1
ATOM 1378 O O . ASN A 1 171 ? 11.786 2.434 -9.873 1.00 92.62 171 ASN A O 1
ATOM 1382 N N . GLY A 1 172 ? 11.322 3.159 -11.953 1.00 89.06 172 GLY A N 1
ATOM 1383 C CA . GLY A 1 172 ? 12.699 3.544 -12.293 1.00 89.06 172 GLY A CA 1
ATOM 1384 C C . GLY A 1 172 ? 13.729 2.401 -12.316 1.00 89.06 172 GLY A C 1
ATOM 1385 O O . GLY A 1 172 ? 14.927 2.652 -12.474 1.00 89.06 172 GLY A O 1
ATOM 1386 N N . THR A 1 173 ? 13.298 1.147 -12.161 1.00 92.31 173 THR A N 1
ATOM 1387 C CA . THR A 1 173 ? 14.175 -0.023 -12.243 1.00 92.31 173 THR A CA 1
ATOM 1388 C C . THR A 1 173 ? 14.733 -0.188 -13.664 1.00 92.31 173 THR A C 1
ATOM 1390 O O . THR A 1 173 ? 13.962 -0.293 -14.606 1.00 92.31 173 THR A O 1
ATOM 1393 N N . PRO A 1 174 ? 16.060 -0.285 -13.876 1.00 88.00 174 PRO A N 1
ATOM 1394 C CA . PRO A 1 174 ? 16.643 -0.159 -15.218 1.00 88.00 174 PRO A CA 1
ATOM 1395 C C . PRO A 1 174 ? 16.406 -1.353 -16.156 1.00 88.00 174 PRO A C 1
ATOM 1397 O O . PRO A 1 174 ? 16.640 -1.235 -17.360 1.00 88.00 174 PRO A O 1
ATOM 1400 N N . ALA A 1 175 ? 16.039 -2.523 -15.626 1.00 93.56 175 ALA A N 1
ATOM 1401 C CA . ALA A 1 175 ? 15.863 -3.734 -16.419 1.00 93.56 175 ALA A CA 1
ATOM 1402 C C . ALA A 1 175 ? 14.886 -4.719 -15.755 1.00 93.56 175 ALA A C 1
ATOM 1404 O O . ALA A 1 175 ? 14.917 -4.858 -14.530 1.00 93.56 175 ALA A O 1
ATOM 1405 N N . PRO A 1 176 ? 14.125 -5.513 -16.536 1.00 96.12 176 PRO A N 1
ATOM 1406 C CA . PRO A 1 176 ? 13.167 -6.467 -15.978 1.00 96.12 176 PRO A CA 1
ATOM 1407 C C . PRO A 1 176 ? 13.785 -7.495 -15.019 1.00 96.12 176 PRO A C 1
ATOM 1409 O O . PRO A 1 176 ? 13.147 -7.895 -14.050 1.00 96.12 176 PRO A O 1
ATOM 1412 N N . ASP A 1 177 ? 15.026 -7.931 -15.266 1.00 95.81 177 ASP A N 1
ATOM 1413 C CA . ASP A 1 177 ? 15.700 -8.943 -14.436 1.00 95.81 177 ASP A CA 1
ATOM 1414 C C . ASP A 1 177 ? 15.869 -8.491 -12.981 1.00 95.81 177 ASP A C 1
ATOM 1416 O O . ASP A 1 177 ? 15.813 -9.320 -12.069 1.00 95.81 177 ASP A O 1
ATOM 1420 N N . ARG A 1 178 ? 15.959 -7.176 -12.749 1.00 95.31 178 ARG A N 1
ATOM 1421 C CA . ARG A 1 178 ? 16.082 -6.609 -11.408 1.00 95.31 178 ARG A CA 1
ATOM 1422 C C . ARG A 1 178 ? 14.859 -6.906 -10.535 1.00 95.31 178 ARG A C 1
ATOM 1424 O O . ARG A 1 178 ? 15.034 -7.137 -9.345 1.00 95.31 178 ARG A O 1
ATOM 1431 N N . LEU A 1 179 ? 13.649 -7.011 -11.096 1.00 96.12 179 LEU A N 1
ATOM 1432 C CA . LEU A 1 179 ? 12.460 -7.422 -10.329 1.00 96.12 179 LEU A CA 1
ATOM 1433 C C . LEU A 1 179 ? 12.615 -8.849 -9.779 1.00 96.12 179 LEU A C 1
ATOM 1435 O O . LEU A 1 179 ? 12.206 -9.125 -8.652 1.00 96.12 179 LEU A O 1
ATOM 1439 N N . ARG A 1 180 ? 13.243 -9.761 -10.535 1.00 95.75 180 ARG A N 1
ATOM 1440 C CA . ARG A 1 180 ? 13.505 -11.126 -10.044 1.00 95.75 180 ARG A CA 1
ATOM 1441 C C . ARG A 1 180 ? 14.536 -11.118 -8.930 1.00 95.75 180 ARG A C 1
ATOM 1443 O O . ARG A 1 180 ? 14.343 -11.781 -7.919 1.00 95.75 180 ARG A O 1
ATOM 1450 N N . GLU A 1 181 ? 15.606 -10.351 -9.107 1.00 95.81 181 GLU A N 1
ATOM 1451 C CA . GLU A 1 181 ? 16.641 -10.184 -8.087 1.00 95.81 181 GLU A CA 1
ATOM 1452 C C . GLU A 1 181 ? 16.057 -9.610 -6.791 1.00 95.81 181 GLU A C 1
ATOM 1454 O O . GLU A 1 181 ? 16.341 -10.137 -5.722 1.00 95.81 181 GLU A O 1
ATOM 1459 N N . MET A 1 182 ? 15.173 -8.608 -6.875 1.00 96.75 182 MET A N 1
ATOM 1460 C CA . MET A 1 182 ? 14.462 -8.055 -5.715 1.00 96.75 182 MET A CA 1
ATOM 1461 C C . MET A 1 182 ? 13.638 -9.120 -4.986 1.00 96.75 182 MET A C 1
ATOM 1463 O O . MET A 1 182 ? 13.678 -9.200 -3.760 1.00 96.75 182 MET A O 1
ATOM 1467 N N . VAL A 1 183 ? 12.912 -9.966 -5.722 1.00 97.38 183 VAL A N 1
ATOM 1468 C CA . VAL A 1 183 ? 12.138 -11.066 -5.128 1.00 97.38 183 VAL A CA 1
ATOM 1469 C C . VAL A 1 183 ? 13.049 -12.050 -4.387 1.00 97.38 183 VAL A C 1
ATOM 1471 O O . VAL A 1 183 ? 12.723 -12.466 -3.273 1.00 97.38 183 VAL A O 1
ATOM 1474 N N . GLU A 1 184 ? 14.190 -12.413 -4.970 1.00 96.56 184 GLU A N 1
ATOM 1475 C CA . GLU A 1 184 ? 15.145 -13.323 -4.331 1.00 96.56 184 GLU A CA 1
ATOM 1476 C C . GLU A 1 184 ? 15.860 -12.675 -3.133 1.00 96.56 184 GLU A C 1
ATOM 1478 O O . GLU A 1 184 ? 16.024 -13.325 -2.100 1.00 96.56 184 GLU A O 1
ATOM 1483 N N . GLU A 1 185 ? 16.192 -11.383 -3.204 1.00 96.12 185 GLU A N 1
ATOM 1484 C CA . GLU A 1 185 ? 16.716 -10.602 -2.076 1.00 96.12 185 GLU A CA 1
ATOM 1485 C C . GLU A 1 185 ? 15.732 -10.583 -0.901 1.00 96.12 185 GLU A C 1
ATOM 1487 O O . GLU A 1 185 ? 16.125 -10.860 0.235 1.00 96.12 185 GLU A O 1
ATOM 1492 N N . VAL A 1 186 ? 14.444 -10.325 -1.160 1.00 97.06 186 VAL A N 1
ATOM 1493 C CA . VAL A 1 186 ? 13.393 -10.369 -0.132 1.00 97.06 186 VAL A CA 1
ATOM 1494 C C . VAL A 1 186 ? 13.315 -11.750 0.514 1.00 97.06 186 VAL A C 1
ATOM 1496 O O . VAL A 1 186 ? 13.331 -11.846 1.740 1.00 97.06 186 VAL A O 1
ATOM 1499 N N . LYS A 1 187 ? 13.268 -12.822 -0.286 1.00 97.00 187 LYS A N 1
ATOM 1500 C CA . LYS A 1 187 ? 13.190 -14.200 0.229 1.00 97.00 187 LYS A CA 1
ATOM 1501 C C . LYS A 1 187 ? 14.425 -14.600 1.041 1.00 97.00 187 LYS A C 1
ATOM 1503 O O . LYS A 1 187 ? 14.306 -15.409 1.959 1.00 97.00 187 LYS A O 1
ATOM 1508 N N . ALA A 1 188 ? 15.593 -14.057 0.700 1.00 96.50 188 ALA A N 1
ATOM 1509 C CA . ALA A 1 188 ? 16.851 -14.307 1.398 1.00 96.50 188 ALA A CA 1
ATOM 1510 C C . ALA A 1 188 ? 17.030 -13.450 2.665 1.00 96.50 188 ALA A C 1
ATOM 1512 O O . ALA A 1 188 ? 17.917 -13.733 3.474 1.00 96.50 188 ALA A O 1
ATOM 1513 N N . THR A 1 189 ? 16.218 -12.406 2.849 1.00 96.06 189 THR A N 1
ATOM 1514 C CA . THR A 1 189 ? 16.347 -11.488 3.983 1.00 96.06 189 THR A CA 1
ATOM 1515 C C . THR A 1 189 ? 15.770 -12.126 5.256 1.00 96.06 189 THR A C 1
ATOM 1517 O O . THR A 1 189 ? 14.655 -12.662 5.228 1.00 96.06 189 THR A O 1
ATOM 1520 N N . PRO A 1 190 ? 16.486 -12.069 6.399 1.00 96.50 190 PRO A N 1
ATOM 1521 C CA . PRO A 1 190 ? 15.950 -12.506 7.685 1.00 96.50 190 PRO A CA 1
ATOM 1522 C C . PRO A 1 190 ? 14.586 -11.880 7.991 1.00 96.50 190 PRO A C 1
ATOM 1524 O O . PRO A 1 190 ? 14.306 -10.742 7.621 1.00 96.50 190 PRO A O 1
ATOM 1527 N N . GLY A 1 191 ? 13.721 -12.644 8.655 1.00 95.75 191 GLY A N 1
ATOM 1528 C CA . GLY A 1 191 ? 12.340 -12.243 8.934 1.00 95.75 191 GLY A CA 1
ATOM 1529 C C . GLY A 1 191 ? 11.345 -12.586 7.823 1.00 95.75 191 GLY A C 1
ATOM 1530 O O . GLY A 1 191 ? 10.143 -12.610 8.093 1.00 95.75 191 GLY A O 1
ATOM 1531 N N . TYR A 1 192 ? 11.795 -12.924 6.606 1.00 97.88 192 TYR A N 1
ATOM 1532 C CA . TYR A 1 192 ? 10.888 -13.450 5.586 1.00 97.88 192 TYR A CA 1
ATOM 1533 C C . TYR A 1 192 ? 10.311 -14.808 6.010 1.00 97.88 192 TYR A C 1
ATOM 1535 O O . TYR A 1 192 ? 11.016 -15.728 6.427 1.00 97.88 192 TYR A O 1
ATOM 1543 N N . THR A 1 193 ? 9.000 -14.941 5.849 1.00 97.38 193 THR A N 1
ATOM 1544 C CA . THR A 1 193 ? 8.276 -16.214 5.887 1.00 97.38 193 THR A CA 1
ATOM 1545 C C . THR A 1 193 ? 7.513 -16.364 4.573 1.00 97.38 193 THR A C 1
ATOM 1547 O O . THR A 1 193 ? 7.198 -15.337 3.970 1.00 97.38 193 THR A O 1
ATOM 1550 N N . PRO A 1 194 ? 7.198 -17.590 4.107 1.00 97.62 194 PRO A N 1
ATOM 1551 C CA . PRO A 1 194 ? 6.445 -17.776 2.869 1.00 97.62 194 PRO A CA 1
ATOM 1552 C C . PRO A 1 194 ? 5.142 -16.966 2.871 1.00 97.62 194 PRO A C 1
ATOM 1554 O O . PRO A 1 194 ? 4.198 -17.289 3.593 1.00 97.62 194 PRO A O 1
ATOM 1557 N N . LYS A 1 195 ? 5.121 -15.892 2.077 1.00 98.19 195 LYS A N 1
ATOM 1558 C CA . LYS A 1 195 ? 3.996 -14.964 1.929 1.00 98.19 195 LYS A CA 1
ATOM 1559 C C . LYS A 1 195 ? 4.006 -14.316 0.540 1.00 98.19 195 LYS A C 1
ATOM 1561 O O . LYS A 1 195 ? 5.076 -14.260 -0.077 1.00 98.19 195 LYS A O 1
ATOM 1566 N N . PRO A 1 196 ? 2.850 -13.841 0.043 1.00 98.12 196 PRO A N 1
ATOM 1567 C CA . PRO A 1 196 ? 2.761 -13.209 -1.270 1.00 98.12 196 PRO A CA 1
ATOM 1568 C C . PRO A 1 196 ? 3.684 -11.995 -1.396 1.00 98.12 196 PRO A C 1
ATOM 1570 O O . PRO A 1 196 ? 3.841 -11.234 -0.441 1.00 98.12 196 PRO A O 1
ATOM 1573 N N . ILE A 1 197 ? 4.258 -11.817 -2.586 1.00 98.44 197 ILE A N 1
ATOM 1574 C CA . ILE A 1 197 ? 5.040 -10.640 -2.972 1.00 98.44 197 ILE A CA 1
ATOM 1575 C C . ILE A 1 197 ? 4.324 -9.992 -4.154 1.00 98.44 197 ILE A C 1
ATOM 1577 O O . ILE A 1 197 ? 3.944 -10.674 -5.109 1.00 98.44 197 ILE A O 1
ATOM 1581 N N . MET A 1 198 ? 4.130 -8.684 -4.080 1.00 97.88 198 MET A N 1
ATOM 1582 C CA . MET A 1 198 ? 3.473 -7.902 -5.114 1.00 97.88 198 MET A CA 1
ATOM 1583 C C . MET A 1 198 ? 4.293 -6.654 -5.398 1.00 97.88 198 MET A C 1
ATOM 1585 O O . MET A 1 198 ? 4.636 -5.914 -4.479 1.00 97.88 198 MET A O 1
ATOM 1589 N N . PHE A 1 199 ? 4.559 -6.422 -6.678 1.00 98.12 199 PHE A N 1
ATOM 1590 C CA . PHE A 1 199 ? 4.906 -5.099 -7.154 1.00 98.12 199 PHE A CA 1
ATOM 1591 C C . PHE A 1 199 ? 3.598 -4.331 -7.347 1.00 98.12 199 PHE A C 1
ATOM 1593 O O . PHE A 1 199 ? 2.873 -4.649 -8.284 1.00 98.12 199 PHE A O 1
ATOM 1600 N N . ASN A 1 200 ? 3.220 -3.434 -6.434 1.00 97.25 200 ASN A N 1
ATOM 1601 C CA . ASN A 1 200 ? 1.938 -2.709 -6.513 1.00 97.25 200 ASN A CA 1
ATOM 1602 C C . ASN A 1 200 ? 2.018 -1.418 -7.335 1.00 97.25 200 ASN A C 1
ATOM 1604 O O . ASN A 1 200 ? 0.977 -0.844 -7.642 1.00 97.25 200 ASN A O 1
ATOM 1608 N N . GLU A 1 201 ? 3.223 -1.010 -7.726 1.00 95.25 201 GLU A N 1
ATOM 1609 C CA . GLU A 1 201 ? 3.481 0.159 -8.562 1.00 95.25 201 GLU A CA 1
ATOM 1610 C C . GLU A 1 201 ? 4.686 -0.124 -9.472 1.00 95.25 201 GLU A C 1
ATOM 1612 O O . GLU A 1 201 ? 5.694 -0.648 -8.998 1.00 95.25 201 GLU A O 1
ATOM 1617 N N . ASP A 1 202 ? 4.582 0.151 -10.774 1.00 95.44 202 ASP A N 1
ATOM 1618 C CA . ASP A 1 202 ? 5.680 0.071 -11.746 1.00 95.44 202 ASP A CA 1
ATOM 1619 C C . ASP A 1 202 ? 5.307 0.870 -13.014 1.00 95.44 202 ASP A C 1
ATOM 1621 O O . ASP A 1 202 ? 4.222 0.693 -13.577 1.00 95.44 202 ASP A O 1
ATOM 1625 N N . ASP A 1 203 ? 6.207 1.748 -13.463 1.00 93.19 203 ASP A N 1
ATOM 1626 C CA . ASP A 1 203 ? 6.017 2.691 -14.573 1.00 93.19 203 ASP A CA 1
ATOM 1627 C C . ASP A 1 203 ? 6.616 2.224 -15.916 1.00 93.19 203 ASP A C 1
ATOM 1629 O O . ASP A 1 203 ? 6.877 3.032 -16.811 1.00 93.19 203 ASP A O 1
ATOM 1633 N N . HIS A 1 204 ? 6.839 0.915 -16.086 1.00 94.06 204 HIS A N 1
ATOM 1634 C CA . HIS A 1 204 ? 7.372 0.347 -17.327 1.00 94.06 204 HIS A CA 1
ATOM 1635 C C . HIS A 1 204 ? 6.280 -0.232 -18.236 1.00 94.06 204 HIS A C 1
ATOM 1637 O O . HIS A 1 204 ? 5.518 -1.122 -17.855 1.00 94.06 204 HIS A O 1
ATOM 1643 N N . PHE A 1 205 ? 6.280 0.203 -19.503 1.00 92.06 205 PHE A N 1
ATOM 1644 C CA . PHE A 1 205 ? 5.207 -0.073 -20.474 1.00 92.06 205 PHE A CA 1
ATOM 1645 C C . PHE A 1 205 ? 5.648 -0.879 -21.709 1.00 92.06 205 PHE A C 1
ATOM 1647 O O . PHE A 1 205 ? 4.952 -0.906 -22.722 1.00 92.06 205 PHE A O 1
ATOM 1654 N N . ASP A 1 206 ? 6.803 -1.550 -21.656 1.00 92.38 206 ASP A N 1
ATOM 1655 C CA . ASP A 1 206 ? 7.387 -2.327 -22.766 1.00 92.38 206 ASP A CA 1
ATOM 1656 C C . ASP A 1 206 ? 6.641 -3.660 -23.060 1.00 92.38 206 ASP A C 1
ATOM 1658 O O . ASP A 1 206 ? 7.262 -4.693 -23.325 1.00 92.38 206 ASP A O 1
ATOM 1662 N N . PHE A 1 207 ? 5.304 -3.679 -23.011 1.00 93.06 207 PHE A N 1
ATOM 1663 C CA . PHE A 1 207 ? 4.483 -4.896 -23.131 1.00 93.06 207 PHE A CA 1
ATOM 1664 C C . PHE A 1 207 ? 4.650 -5.632 -24.470 1.00 93.06 207 PHE A C 1
ATOM 1666 O O . PHE A 1 207 ? 4.518 -6.857 -24.521 1.00 93.06 207 PHE A O 1
ATOM 1673 N N . ASP A 1 208 ? 5.022 -4.914 -25.533 1.00 95.06 208 ASP A N 1
ATOM 1674 C CA . ASP A 1 208 ? 5.304 -5.490 -26.854 1.00 95.06 208 ASP A CA 1
ATOM 1675 C C . ASP A 1 208 ? 6.615 -6.292 -26.898 1.00 95.06 208 ASP A C 1
ATOM 1677 O O . ASP A 1 208 ? 6.870 -7.050 -27.841 1.00 95.06 208 ASP A O 1
ATOM 1681 N N . ARG A 1 209 ? 7.478 -6.157 -25.884 1.00 94.94 209 ARG A N 1
ATOM 1682 C CA . ARG A 1 209 ? 8.737 -6.902 -25.824 1.00 94.94 209 ARG A CA 1
ATOM 1683 C C . ARG A 1 209 ? 8.499 -8.322 -25.301 1.00 94.94 209 ARG A C 1
ATOM 1685 O O . ARG A 1 209 ? 7.663 -8.565 -24.431 1.00 94.94 209 ARG A O 1
ATOM 1692 N N . PRO A 1 210 ? 9.270 -9.323 -25.758 1.00 94.12 210 PRO A N 1
ATOM 1693 C CA . PRO A 1 210 ? 9.178 -10.666 -25.187 1.00 94.12 210 PRO A CA 1
ATOM 1694 C C . PRO A 1 210 ? 9.574 -10.681 -23.703 1.00 94.12 210 PRO A C 1
ATOM 1696 O O . PRO A 1 210 ? 9.049 -11.490 -22.941 1.00 94.12 210 PRO A O 1
ATOM 1699 N N . HIS A 1 211 ? 10.452 -9.759 -23.303 1.00 95.56 211 HIS A N 1
ATOM 1700 C CA . HIS A 1 211 ? 10.981 -9.604 -21.960 1.00 95.56 211 HIS A CA 1
ATOM 1701 C C . HIS A 1 211 ? 10.704 -8.181 -21.447 1.00 95.56 211 HIS A C 1
ATOM 1703 O O . HIS A 1 211 ? 11.271 -7.224 -21.968 1.00 95.56 211 HIS A O 1
ATOM 1709 N N . HIS A 1 212 ? 9.823 -8.059 -20.451 1.00 96.38 212 HIS A N 1
ATOM 1710 C CA . HIS A 1 212 ? 9.428 -6.803 -19.800 1.00 96.38 212 HIS A CA 1
ATOM 1711 C C . HIS A 1 212 ? 9.129 -7.041 -18.312 1.00 96.38 212 HIS A C 1
ATOM 1713 O O . HIS A 1 212 ? 9.062 -8.191 -17.866 1.00 96.38 212 HIS A O 1
ATOM 1719 N N . HIS A 1 213 ? 8.928 -5.961 -17.554 1.00 97.00 213 HIS A N 1
ATOM 1720 C CA . HIS A 1 213 ? 8.821 -5.966 -16.089 1.00 97.00 213 HIS A CA 1
ATOM 1721 C C . HIS A 1 213 ? 7.725 -6.897 -15.566 1.00 97.00 213 HIS A C 1
ATOM 1723 O O . HIS A 1 213 ? 8.027 -7.830 -14.824 1.00 97.00 213 HIS A O 1
ATOM 1729 N N . MET A 1 214 ? 6.488 -6.750 -16.055 1.00 96.69 214 MET A N 1
ATOM 1730 C CA . MET A 1 214 ? 5.386 -7.648 -15.683 1.00 96.69 214 MET A CA 1
ATOM 1731 C C . MET A 1 214 ? 5.726 -9.135 -15.892 1.00 96.69 214 MET A C 1
ATOM 1733 O O . MET A 1 214 ? 5.537 -9.939 -14.983 1.00 96.69 214 MET A O 1
ATOM 1737 N N . LYS A 1 215 ? 6.291 -9.533 -17.042 1.00 96.94 215 LYS A N 1
ATOM 1738 C CA . LYS A 1 215 ? 6.697 -10.936 -17.266 1.00 96.94 215 LYS A CA 1
ATOM 1739 C C . LYS A 1 215 ? 7.807 -11.378 -16.317 1.00 96.94 215 LYS A C 1
ATOM 1741 O O . LYS A 1 215 ? 7.818 -12.536 -15.905 1.00 96.94 215 LYS A O 1
ATOM 1746 N N . ALA A 1 216 ? 8.741 -10.490 -15.980 1.00 97.44 216 ALA A N 1
ATOM 1747 C CA . ALA A 1 216 ? 9.806 -10.803 -15.040 1.00 97.44 216 ALA A CA 1
ATOM 1748 C C . ALA A 1 216 ? 9.275 -11.013 -13.612 1.00 97.44 216 ALA A C 1
ATOM 1750 O O . ALA A 1 216 ? 9.641 -12.019 -13.003 1.00 97.44 216 ALA A O 1
ATOM 1751 N N . ALA A 1 217 ? 8.370 -10.155 -13.126 1.00 97.62 217 ALA A N 1
ATOM 1752 C CA . ALA A 1 217 ? 7.678 -10.342 -11.847 1.00 97.62 217 ALA A CA 1
ATOM 1753 C C . ALA A 1 217 ? 6.903 -11.667 -11.805 1.00 97.62 217 ALA A C 1
ATOM 1755 O O . ALA A 1 217 ? 7.113 -12.477 -10.900 1.00 97.62 217 ALA A O 1
ATOM 1756 N N . LEU A 1 218 ? 6.084 -11.941 -12.828 1.00 96.81 218 LEU A N 1
ATOM 1757 C CA . LEU A 1 218 ? 5.289 -13.170 -12.896 1.00 96.81 218 LEU A CA 1
ATOM 1758 C C . LEU A 1 218 ? 6.171 -14.427 -12.923 1.00 96.81 218 LEU A C 1
ATOM 1760 O O . LEU A 1 218 ? 5.885 -15.397 -12.223 1.00 96.81 218 LEU A O 1
ATOM 1764 N N . ALA A 1 219 ? 7.282 -14.404 -13.668 1.00 97.38 219 ALA A N 1
ATOM 1765 C CA . ALA A 1 219 ? 8.253 -15.500 -13.681 1.00 97.38 219 ALA A CA 1
ATOM 1766 C C . ALA A 1 219 ? 8.914 -15.733 -12.307 1.00 97.38 219 ALA A C 1
ATOM 1768 O O . ALA A 1 219 ? 9.307 -16.858 -12.003 1.00 97.38 219 ALA A O 1
ATOM 1769 N N . ALA A 1 220 ? 9.003 -14.699 -11.465 1.00 97.19 220 ALA A N 1
ATOM 1770 C CA . ALA A 1 220 ? 9.480 -14.785 -10.084 1.00 97.19 220 ALA A CA 1
ATOM 1771 C C . ALA A 1 220 ? 8.372 -15.134 -9.066 1.00 97.19 220 ALA A C 1
ATOM 1773 O O . ALA A 1 220 ? 8.636 -15.187 -7.862 1.00 97.19 220 ALA A O 1
ATOM 1774 N N . SER A 1 221 ? 7.150 -15.427 -9.535 1.00 96.94 221 SER A N 1
ATOM 1775 C CA . SER A 1 221 ? 5.956 -15.657 -8.706 1.00 96.94 221 SER A CA 1
ATOM 1776 C C . SER A 1 221 ? 5.547 -14.443 -7.859 1.00 96.94 221 SER A C 1
ATOM 1778 O O . SER A 1 221 ? 5.070 -14.604 -6.736 1.00 96.94 221 SER A O 1
ATOM 1780 N N . ALA A 1 222 ? 5.734 -13.236 -8.398 1.00 97.88 222 ALA A N 1
ATOM 1781 C CA . ALA A 1 222 ? 5.245 -11.989 -7.821 1.00 97.88 222 ALA A CA 1
ATOM 1782 C C . ALA A 1 222 ? 4.177 -11.353 -8.725 1.00 97.88 222 ALA A C 1
ATOM 1784 O O . ALA A 1 222 ? 4.291 -11.387 -9.953 1.00 97.88 222 ALA A O 1
ATOM 1785 N N . SER A 1 223 ? 3.148 -10.758 -8.117 1.00 97.44 223 SER A N 1
ATOM 1786 C CA . SER A 1 223 ? 2.173 -9.933 -8.844 1.00 97.44 223 SER A CA 1
ATOM 1787 C C . SER A 1 223 ? 2.822 -8.638 -9.335 1.00 97.44 223 SER A C 1
ATOM 1789 O O . SER A 1 223 ? 3.833 -8.207 -8.781 1.00 97.44 223 SER A O 1
ATOM 1791 N N . TRP A 1 224 ? 2.234 -8.009 -10.352 1.00 97.56 224 TRP A N 1
ATOM 1792 C CA . TRP A 1 224 ? 2.732 -6.766 -10.941 1.00 97.56 224 TRP A CA 1
ATOM 1793 C C . TRP A 1 224 ? 1.593 -5.774 -11.172 1.00 97.56 224 TRP A C 1
ATOM 1795 O O . TRP A 1 224 ? 0.539 -6.162 -11.678 1.00 97.56 224 TRP A O 1
ATOM 1805 N N . GLY A 1 225 ? 1.814 -4.519 -10.794 1.00 96.44 225 GLY A N 1
ATOM 1806 C CA . GLY A 1 225 ? 0.853 -3.428 -10.834 1.00 96.44 225 GLY A CA 1
ATOM 1807 C C . GLY A 1 225 ? 1.321 -2.333 -11.779 1.00 96.44 225 GLY A C 1
ATOM 1808 O O . GLY A 1 225 ? 2.448 -1.862 -11.687 1.00 96.44 225 GLY A O 1
ATOM 1809 N N . TYR A 1 226 ? 0.432 -1.944 -12.686 1.00 94.56 226 TYR A N 1
ATOM 1810 C CA . TYR A 1 226 ? 0.640 -0.837 -13.609 1.00 94.56 226 TYR A CA 1
ATOM 1811 C C . TYR A 1 226 ? 0.478 0.499 -12.882 1.00 94.56 226 TYR A C 1
ATOM 1813 O O . TYR A 1 226 ? -0.560 0.732 -12.257 1.00 94.56 226 TYR A O 1
ATOM 1821 N N . PHE A 1 227 ? 1.458 1.387 -13.028 1.00 93.00 227 PHE A N 1
ATOM 1822 C CA . PHE A 1 227 ? 1.370 2.770 -12.585 1.00 93.00 227 PHE A CA 1
ATOM 1823 C C . PHE A 1 227 ? 1.497 3.728 -13.760 1.00 93.00 227 PHE A C 1
ATOM 1825 O O . PHE A 1 227 ? 2.505 3.747 -14.461 1.00 93.00 227 PHE A O 1
ATOM 1832 N N . ASP A 1 228 ? 0.467 4.547 -13.948 1.00 87.06 228 ASP A N 1
ATOM 1833 C CA . ASP A 1 228 ? 0.513 5.689 -14.849 1.00 87.06 228 ASP A CA 1
ATOM 1834 C C . ASP A 1 228 ? 0.579 6.965 -14.006 1.00 87.06 228 ASP A C 1
ATOM 1836 O O . ASP A 1 228 ? -0.425 7.325 -13.382 1.00 87.06 228 ASP A O 1
ATOM 1840 N N . PRO A 1 229 ? 1.720 7.678 -13.976 1.00 74.94 229 PRO A N 1
ATOM 1841 C CA . PRO A 1 229 ? 1.800 8.973 -13.305 1.00 74.94 229 PRO A CA 1
ATOM 1842 C C . PRO A 1 229 ? 0.932 10.039 -13.999 1.00 74.94 229 PRO A C 1
ATOM 1844 O O . PRO A 1 229 ? 0.772 11.140 -13.474 1.00 74.94 229 PRO A O 1
ATOM 1847 N N . GLY A 1 230 ? 0.372 9.725 -15.169 1.00 71.12 230 GLY A N 1
ATOM 1848 C CA . GLY A 1 230 ? -0.355 10.635 -16.028 1.00 71.12 230 GLY A CA 1
ATOM 1849 C C . GLY A 1 230 ? 0.599 11.544 -16.798 1.00 71.12 230 GLY A C 1
ATOM 1850 O O . GLY A 1 230 ? 1.530 12.135 -16.255 1.00 71.12 230 GLY A O 1
ATOM 1851 N N . SER A 1 231 ? 0.334 11.742 -18.085 1.00 55.16 231 SER A N 1
ATOM 1852 C CA . SER A 1 231 ? 0.729 12.981 -18.756 1.00 55.16 231 SER A CA 1
ATOM 1853 C C . SER A 1 231 ? -0.379 13.999 -18.511 1.00 55.16 231 SER A C 1
ATOM 1855 O O . SER A 1 231 ? -1.511 13.676 -18.856 1.00 55.16 231 SER A O 1
ATOM 1857 N N . VAL A 1 232 ? -0.068 15.160 -17.907 1.00 47.94 232 VAL A N 1
ATOM 1858 C CA . VAL A 1 232 ? -0.945 16.343 -17.715 1.00 47.94 232 VAL A CA 1
ATOM 1859 C C . VAL A 1 232 ? -2.413 16.026 -17.985 1.00 47.94 232 VAL A C 1
ATOM 1861 O O . VAL A 1 232 ? -2.819 16.255 -19.108 1.00 47.94 232 VAL A O 1
ATOM 1864 N N . THR A 1 233 ? -3.132 15.464 -17.001 1.00 40.28 233 THR A N 1
ATOM 1865 C CA . THR A 1 233 ? -4.591 15.205 -16.975 1.00 40.28 233 THR A CA 1
ATOM 1866 C C . THR A 1 233 ? -5.250 14.776 -18.295 1.00 40.28 233 THR A C 1
ATOM 1868 O O . THR A 1 233 ? -5.146 15.412 -19.324 1.00 40.28 233 THR A O 1
ATOM 1871 N N . THR A 1 234 ? -6.093 13.761 -18.251 1.00 38.34 234 THR A N 1
ATOM 1872 C CA . THR A 1 234 ? -6.918 13.238 -19.357 1.00 38.34 234 THR A CA 1
ATOM 1873 C C . THR A 1 234 ? -7.861 14.219 -20.112 1.00 38.34 234 THR A C 1
ATOM 1875 O O . THR A 1 234 ? -8.794 13.751 -20.751 1.00 38.34 234 THR A O 1
ATOM 1878 N N . ASP A 1 235 ? -7.626 15.536 -20.112 1.00 34.16 235 ASP A N 1
ATOM 1879 C CA . ASP A 1 235 ? -8.135 16.515 -21.077 1.00 34.16 235 ASP A CA 1
ATOM 1880 C C . ASP A 1 235 ? -6.964 17.203 -21.818 1.00 34.16 235 ASP A C 1
ATOM 1882 O O . ASP A 1 235 ? -6.231 17.992 -21.211 1.00 34.16 235 ASP A O 1
ATOM 1886 N N . PRO A 1 236 ? -6.766 16.985 -23.135 1.00 33.16 236 PRO A N 1
ATOM 1887 C CA . PRO A 1 236 ? -5.923 17.886 -23.913 1.00 33.16 236 PRO A CA 1
ATOM 1888 C C . PRO A 1 236 ? -6.541 19.298 -23.870 1.00 33.16 236 PRO A C 1
ATOM 1890 O O . PRO A 1 236 ? -7.762 19.417 -24.013 1.00 33.16 236 PRO A O 1
ATOM 1893 N N . PRO A 1 237 ? -5.751 20.379 -23.701 1.00 36.88 237 PRO A N 1
ATOM 1894 C CA . PRO A 1 237 ? -6.293 21.733 -23.732 1.00 36.88 237 PRO A CA 1
ATOM 1895 C C . PRO A 1 237 ? -7.064 21.942 -25.037 1.00 36.88 237 PRO A C 1
ATOM 1897 O O . PRO A 1 237 ? -6.554 21.661 -26.127 1.00 36.88 237 PRO A O 1
ATOM 1900 N N . SER A 1 238 ? -8.311 22.403 -24.919 1.00 45.44 238 SER A N 1
ATOM 1901 C CA . SER A 1 238 ? -9.119 22.752 -26.083 1.00 45.44 238 SER A CA 1
ATOM 1902 C C . SER A 1 238 ? -8.413 23.848 -26.885 1.00 45.44 238 SER A C 1
ATOM 1904 O O . SER A 1 238 ? -7.718 24.696 -26.324 1.00 45.44 238 SER A O 1
ATOM 1906 N N . ALA A 1 239 ? -8.566 23.819 -28.208 1.00 43.19 239 ALA A N 1
ATOM 1907 C CA . ALA A 1 239 ? -7.861 24.712 -29.127 1.00 43.19 239 ALA A CA 1
ATOM 1908 C C . ALA A 1 239 ? -8.178 26.215 -28.947 1.00 43.19 239 ALA A C 1
ATOM 1910 O O . ALA A 1 239 ? -7.568 27.027 -29.637 1.00 43.19 239 ALA A O 1
ATOM 1911 N N . ASP A 1 240 ? -9.079 26.578 -28.029 1.00 42.88 240 ASP A N 1
ATOM 1912 C CA . ASP A 1 240 ? -9.520 27.954 -27.780 1.00 42.88 240 ASP A CA 1
ATOM 1913 C C . ASP A 1 240 ? -8.695 28.712 -26.717 1.00 42.88 240 ASP A C 1
ATOM 1915 O O . ASP A 1 240 ? -8.917 29.904 -26.528 1.00 42.88 240 ASP A O 1
ATOM 1919 N N . ASP A 1 241 ? -7.703 28.082 -26.070 1.00 48.28 241 ASP A N 1
ATOM 1920 C CA . ASP A 1 241 ? -6.838 28.737 -25.063 1.00 48.28 241 ASP A CA 1
ATOM 1921 C C . ASP A 1 241 ? -5.472 29.220 -25.616 1.00 48.28 241 ASP A C 1
ATOM 1923 O O . ASP A 1 241 ? -4.443 29.146 -24.935 1.00 48.28 241 ASP A O 1
ATOM 1927 N N . ARG A 1 242 ? -5.416 29.724 -26.859 1.00 34.78 242 ARG A N 1
ATOM 1928 C CA . ARG A 1 242 ? -4.220 30.405 -27.409 1.00 34.78 242 ARG A CA 1
ATOM 1929 C C . ARG A 1 242 ? -4.517 31.780 -27.985 1.00 34.78 242 ARG A C 1
ATOM 1931 O O . ARG A 1 242 ? -5.453 31.888 -28.804 1.00 34.78 242 ARG A O 1
#

Foldseek 3Di:
DLVCVVVPQQEAEDECADADPQFDDPDGPDARQQAALLQARDPVSVVVVCVVQVVCLVSNHAYAYAYDEFPRQVRHNDPNNLLSNLQNVFVSCQVVVRDRYAYASHEAQCPPPRHPYPCSHLVHVLVSLQSQQVDDDPNDGHFYAHEHELDPVQHALSRQLRHQAYEYAAEPPPFQLSLLVSLVVSCPHHNHDPHAAERNYYAWDVVVDPGDNQVSCVVSVHHYHYDDSDDPDPDDPDPPPD

Radius of gyration: 17.96 Å; chains: 1; bounding box: 38×48×48 Å

Secondary structure (DSSP, 8-state):
-HHHHHTT--EEEEESS---TTSS-S--------B-TT-PBPHHHHHHHHHHHHHHHHHTPEEEEEEE-TTTGGGS-SHHHHHHHHHHHHHHHHHHT-SSEEEEEES-TT-TTT-S-GGGSTTTTHHHHHHHHH--BTTB---EE-EE-SSSS-S-HHHHHH-SSEEEE-TT-SSTHHHHHHHHHHHHSTT--S--EEEEE-----TTSSS-HHHHHHHTT-EE------SS-SSPPPTT--

pLDDT: mean 92.53, std 12.81, range [33.16, 98.94]

Organism: NCBI:txid2282738

InterPro domains:
  IPR017853 Glycoside hydrolase superfamily [SSF51445] (38-229)

Sequence (242 aa):
MPQWKEDGLDAFTLGVQGGSPQGYSVEQPWDNAAFTPEGALTAAYRERLEKIIEEADRLGLVVILDIFYHGQDHRLRDEPAIRRAITEVCVWVLRSGWRHVLIEIANEVNWHHHYTHSLIKAERVHELIAHAKSITHEGRRLLVSTSFLAHPPLITERVLAEADFVLLHGNGTPAPDRLREMVEEVKATPGYTPKPIMFNEDDHFDFDRPHHHMKAALAASASWGYFDPGSVTTDPPSADDR